Protein AF-G2FT46-F1 (afdb_monomer)

Mean predicted aligned error: 20.06 Å

Nearest PDB structures (foldseek):
  1n47-assembly1_D  TM=4.991E-01  e=7.398E+00  Vicia villosa
  1sbe-assembly1_A  TM=5.150E-01  e=5.560E+00  Glycine max
  4d69-assembly1_I  TM=5.132E-01  e=6.988E+00  Glycine max
  3ujq-assembly1_B  TM=3.532E-01  e=6.233E+00  Lablab purpureus

Radius of gyration: 92.95 Å; Cα contacts (8 Å, |Δi|>4): 392; chains: 1; bounding box: 205×86×249 Å

Foldseek 3Di:
DDDDDDFDDDPPDGDDDPDDDDPVVPDDPDDDDDPVNDDDDDPDDDDPQDDPADHNNDGPCQAPANDPDPQEEEPQLPADFGWYFDAPHYHYQDDPDDDQHRWIKGWDQDPAQKIKIWIADPPPRKIKIKIDRDVSSVGDIDIDHIDIDDDPVDCDPVLVVLVPWDWDFDDDPWGWIWTHSPPDDIDTDTDDDPLDDDDDAPDFDADPVRHTNDGHHDPDCVVVVNPPDDDPPDPPPDDPPFDDADCCDDGVHHSVVVVVVVPQPVCNPPPDDDPDDDPVVDDDDPVRDPADPVNVVVVVVVLVVDDAQVVCVSPHDADPDADWDQDPSRHIHGDPQGNVNVVVCPPDPDDPVVVDD

pLDDT: mean 78.82, std 13.41, range [38.22, 96.31]

Structure (mmCIF, N/CA/C/O backbone):
data_AF-G2FT46-F1
#
_entry.id   AF-G2FT46-F1
#
loop_
_atom_site.group_PDB
_atom_site.id
_atom_site.type_symbol
_atom_site.label_atom_id
_atom_site.label_alt_id
_atom_site.label_comp_id
_atom_site.label_asym_id
_atom_site.label_entity_id
_atom_site.label_seq_id
_atom_site.pdbx_PDB_ins_code
_atom_site.Cartn_x
_atom_site.Cartn_y
_atom_site.Cartn_z
_atom_site.occupancy
_atom_site.B_iso_or_equiv
_atom_site.auth_seq_id
_atom_site.auth_comp_id
_atom_site.auth_asym_id
_atom_site.auth_atom_id
_atom_site.pdbx_PDB_model_num
ATOM 1 N N . MET A 1 1 ? 91.053 -36.916 -134.608 1.00 38.91 1 MET A N 1
ATOM 2 C CA . MET A 1 1 ? 91.673 -36.050 -133.585 1.00 38.91 1 MET A CA 1
ATOM 3 C C . MET A 1 1 ? 90.596 -35.087 -133.100 1.00 38.91 1 MET A C 1
ATOM 5 O O . MET A 1 1 ? 90.025 -34.406 -133.941 1.00 38.91 1 MET A O 1
ATOM 9 N N . LYS A 1 2 ? 90.243 -35.096 -131.799 1.00 48.28 2 LYS A N 1
ATOM 10 C CA . LYS A 1 2 ? 89.562 -33.946 -131.165 1.00 48.28 2 LYS A CA 1
ATOM 11 C C . LYS A 1 2 ? 90.390 -32.697 -131.469 1.00 48.28 2 LYS A C 1
ATOM 13 O O . LYS A 1 2 ? 91.609 -32.825 -131.481 1.00 48.28 2 LYS A O 1
ATOM 18 N N . ILE A 1 3 ? 89.718 -31.564 -131.656 1.00 38.22 3 ILE A N 1
ATOM 19 C CA . ILE A 1 3 ? 90.111 -30.167 -131.368 1.00 38.22 3 ILE A CA 1
ATOM 20 C C . ILE A 1 3 ? 89.315 -29.302 -132.357 1.00 38.22 3 ILE A C 1
ATOM 22 O O . ILE A 1 3 ? 89.536 -29.384 -133.557 1.00 38.22 3 ILE A O 1
ATOM 26 N N . PHE A 1 4 ? 88.158 -28.770 -131.955 1.00 46.78 4 PHE A N 1
ATOM 27 C CA . PHE A 1 4 ? 87.892 -27.648 -131.032 1.00 46.78 4 PHE A CA 1
ATOM 28 C C . PHE A 1 4 ? 87.828 -26.305 -131.772 1.00 46.78 4 PHE A C 1
ATOM 30 O O . PHE A 1 4 ? 88.830 -25.827 -132.288 1.00 46.78 4 PHE A O 1
ATOM 37 N N . GLY A 1 5 ? 86.633 -25.707 -131.707 1.00 49.50 5 GLY A N 1
ATOM 38 C CA . GLY A 1 5 ? 86.444 -24.290 -131.395 1.00 49.50 5 GLY A CA 1
ATOM 39 C C . GLY A 1 5 ? 86.653 -23.293 -132.526 1.00 49.50 5 GLY A C 1
ATOM 40 O O . GLY A 1 5 ? 87.709 -22.677 -132.608 1.00 49.50 5 GLY A O 1
ATOM 41 N N . LEU A 1 6 ? 85.601 -23.055 -133.317 1.00 43.12 6 LEU A N 1
ATOM 42 C CA . LEU A 1 6 ? 85.458 -21.814 -134.079 1.00 43.12 6 LEU A CA 1
ATOM 43 C C . LEU A 1 6 ? 84.821 -20.749 -133.168 1.00 43.12 6 LEU A C 1
ATOM 45 O O . LEU A 1 6 ? 83.805 -21.006 -132.524 1.00 43.12 6 LEU A O 1
ATOM 49 N N . GLU A 1 7 ? 85.455 -19.584 -133.085 1.00 43.62 7 GLU A N 1
ATOM 50 C CA . GLU A 1 7 ? 85.241 -18.546 -132.071 1.00 43.62 7 GLU A CA 1
ATOM 51 C C . GLU A 1 7 ? 84.266 -17.448 -132.568 1.00 43.62 7 GLU A C 1
ATOM 53 O O . GLU A 1 7 ? 84.347 -17.035 -133.724 1.00 43.62 7 GLU A O 1
ATOM 58 N N . PHE A 1 8 ? 83.343 -16.966 -131.718 1.00 53.66 8 PHE A N 1
ATOM 59 C CA . PHE A 1 8 ? 82.431 -15.848 -132.029 1.00 53.66 8 PHE A CA 1
ATOM 60 C C . PHE A 1 8 ? 82.655 -14.669 -131.069 1.00 53.66 8 PHE A C 1
ATOM 62 O O . PHE A 1 8 ? 82.281 -14.731 -129.895 1.00 53.66 8 PHE A O 1
ATOM 69 N N . LYS A 1 9 ? 83.253 -13.591 -131.600 1.00 49.22 9 LYS A N 1
ATOM 70 C CA . LYS A 1 9 ? 83.634 -12.353 -130.894 1.00 49.22 9 LYS A CA 1
ATOM 71 C C . LYS A 1 9 ? 82.519 -11.312 -130.935 1.00 49.22 9 LYS A C 1
ATOM 73 O O . LYS A 1 9 ? 81.985 -11.054 -132.009 1.00 49.22 9 LYS A O 1
ATOM 78 N N . PHE A 1 10 ? 82.295 -10.601 -129.826 1.00 54.19 10 PHE A N 1
ATOM 79 C CA . PHE A 1 10 ? 81.726 -9.248 -129.861 1.00 54.19 10 PHE A CA 1
ATOM 80 C C . PHE A 1 10 ? 82.664 -8.256 -129.145 1.00 54.19 10 PHE A C 1
ATOM 82 O O . PHE A 1 10 ? 82.868 -8.313 -127.936 1.00 54.19 10 PHE A O 1
ATOM 89 N N . ASN A 1 11 ? 83.294 -7.401 -129.969 1.00 45.69 11 ASN A N 1
ATOM 90 C CA . ASN A 1 11 ? 84.362 -6.413 -129.708 1.00 45.69 11 ASN A CA 1
ATOM 91 C C . ASN A 1 11 ? 85.686 -6.915 -129.104 1.00 45.69 11 ASN A C 1
ATOM 93 O O . ASN A 1 11 ? 86.369 -6.185 -128.393 1.00 45.69 11 ASN A O 1
ATOM 97 N N . GLY A 1 12 ? 86.100 -8.138 -129.431 1.00 58.03 12 GLY A N 1
ATOM 98 C CA . GLY A 1 12 ? 87.379 -8.683 -128.957 1.00 58.03 12 GLY A CA 1
ATOM 99 C C . GLY A 1 12 ? 87.265 -9.589 -127.734 1.00 58.03 12 GLY A C 1
ATOM 100 O O . GLY A 1 12 ? 88.286 -10.080 -127.268 1.00 58.03 12 GLY A O 1
ATOM 101 N N . PHE A 1 13 ? 86.047 -9.898 -127.282 1.00 52.00 13 PHE A N 1
ATOM 102 C CA . PHE A 1 13 ? 85.807 -10.985 -126.337 1.00 52.00 13 PHE A CA 1
ATOM 103 C C . PHE A 1 13 ? 84.744 -11.946 -126.876 1.00 52.00 13 PHE A C 1
ATOM 105 O O . PHE A 1 13 ? 83.687 -11.533 -127.357 1.00 52.00 13 PHE A O 1
ATOM 112 N N . ASN A 1 14 ? 85.061 -13.241 -126.837 1.00 53.00 14 ASN A N 1
ATOM 113 C CA . ASN A 1 14 ? 84.112 -14.309 -127.130 1.00 53.00 14 ASN A CA 1
ATOM 114 C C . ASN A 1 14 ? 83.182 -14.499 -125.941 1.00 53.00 14 ASN A C 1
ATOM 116 O O . ASN A 1 14 ? 83.647 -14.741 -124.829 1.00 53.00 14 ASN A O 1
ATOM 120 N N . LEU A 1 15 ? 81.878 -14.451 -126.193 1.00 55.62 15 LEU A N 1
ATOM 121 C CA . LEU A 1 15 ? 80.853 -14.832 -125.230 1.00 55.62 15 LEU A CA 1
ATOM 122 C C . LEU A 1 15 ? 80.294 -16.192 -125.645 1.00 55.62 15 LEU A C 1
ATOM 124 O O . LEU A 1 15 ? 79.251 -16.278 -126.283 1.00 55.62 15 LEU A O 1
ATOM 128 N N . TRP A 1 16 ? 81.014 -17.254 -125.289 1.00 46.47 16 TRP A N 1
ATOM 129 C CA . TRP A 1 16 ? 80.409 -18.570 -125.114 1.00 46.47 16 TRP A CA 1
ATOM 130 C C . TRP A 1 16 ? 80.744 -19.082 -123.719 1.00 46.47 16 TRP A C 1
ATOM 132 O O . TRP A 1 16 ? 81.902 -19.239 -123.341 1.00 46.47 16 TRP A O 1
ATOM 142 N N . HIS A 1 17 ? 79.672 -19.275 -122.961 1.00 61.06 17 HIS A N 1
ATOM 143 C CA . HIS A 1 17 ? 79.603 -19.954 -121.682 1.00 61.06 17 HIS A CA 1
ATOM 144 C C . HIS A 1 17 ? 79.213 -21.416 -121.965 1.00 61.06 17 HIS A C 1
ATOM 146 O O . HIS A 1 17 ? 78.366 -21.679 -122.820 1.00 61.06 17 HIS A O 1
ATOM 152 N N . GLU A 1 18 ? 79.806 -22.389 -121.276 1.00 46.38 18 GLU A N 1
ATOM 153 C CA . GLU A 1 18 ? 79.365 -23.784 -121.394 1.00 46.38 18 GLU A CA 1
ATOM 154 C C . GLU A 1 18 ? 78.174 -24.027 -120.443 1.00 46.38 18 GLU A C 1
ATOM 156 O O . GLU A 1 18 ? 78.359 -24.261 -119.252 1.00 46.38 18 GLU A O 1
ATOM 161 N N . GLY A 1 19 ? 76.939 -23.907 -120.962 1.00 61.59 19 GLY A N 1
ATOM 162 C CA . GLY A 1 19 ? 75.672 -24.247 -120.274 1.00 61.59 19 GLY A CA 1
ATOM 163 C C . GLY A 1 19 ? 74.553 -23.204 -120.451 1.00 61.59 19 GLY A C 1
ATOM 164 O O . GLY A 1 19 ? 74.849 -22.026 -120.432 1.00 61.59 19 GLY A O 1
ATOM 165 N N . ASN A 1 20 ? 73.279 -23.592 -120.634 1.00 58.19 20 ASN A N 1
ATOM 166 C CA . ASN A 1 20 ? 72.124 -22.685 -120.856 1.00 58.19 20 ASN A CA 1
ATOM 167 C C . ASN A 1 20 ? 72.142 -21.405 -119.980 1.00 58.19 20 ASN A C 1
ATOM 169 O O . ASN A 1 20 ? 72.113 -21.500 -118.755 1.00 58.19 20 ASN A O 1
ATOM 173 N N . PHE A 1 21 ? 72.109 -20.211 -120.584 1.00 60.28 21 PHE A N 1
ATOM 174 C CA . PHE A 1 21 ? 71.904 -18.957 -119.847 1.00 60.28 21 PHE A CA 1
ATOM 175 C C . PHE A 1 21 ? 70.405 -18.790 -119.544 1.00 60.28 21 PHE A C 1
ATOM 177 O O . PHE A 1 21 ? 69.638 -18.406 -120.424 1.00 60.28 21 PHE A O 1
ATOM 184 N N . ASP A 1 22 ? 69.982 -19.119 -118.318 1.00 63.75 22 ASP A N 1
ATOM 185 C CA . ASP A 1 22 ? 68.599 -18.952 -117.845 1.00 63.75 22 ASP A CA 1
ATOM 186 C C . ASP A 1 22 ? 68.462 -17.710 -116.928 1.00 63.75 22 ASP A C 1
ATOM 188 O O . ASP A 1 22 ? 68.897 -17.746 -115.764 1.00 63.75 22 ASP A O 1
ATOM 192 N N . PRO A 1 23 ? 67.856 -16.602 -117.405 1.00 59.19 23 PRO A N 1
ATOM 193 C CA . PRO A 1 23 ? 67.653 -15.387 -116.615 1.00 59.19 23 PRO A CA 1
ATOM 194 C C . PRO A 1 23 ? 66.658 -15.556 -115.452 1.00 59.19 23 PRO A C 1
ATOM 196 O O . PRO A 1 23 ? 66.639 -14.709 -114.555 1.00 59.19 23 PRO A O 1
ATOM 199 N N . ALA A 1 24 ? 65.884 -16.649 -115.392 1.00 60.50 24 ALA A N 1
ATOM 200 C CA . ALA A 1 24 ? 65.001 -16.945 -114.260 1.00 60.50 24 ALA A CA 1
ATOM 201 C C . ALA A 1 24 ? 65.773 -17.248 -112.959 1.00 60.50 24 ALA A C 1
ATOM 203 O O . ALA A 1 24 ? 65.232 -17.099 -111.866 1.00 60.50 24 ALA A O 1
ATOM 204 N N . SER A 1 25 ? 67.066 -17.583 -113.047 1.00 59.72 25 SER A N 1
ATOM 205 C CA . SER A 1 25 ? 67.924 -17.862 -111.883 1.00 59.72 25 SER A CA 1
ATOM 206 C C . SER A 1 25 ? 68.455 -16.614 -111.147 1.00 59.72 25 SER A C 1
ATOM 208 O O . SER A 1 25 ? 69.239 -16.749 -110.202 1.00 59.72 25 SER A O 1
ATOM 210 N N . LYS A 1 26 ? 68.059 -15.392 -111.550 1.00 56.50 26 LYS A N 1
ATOM 211 C CA . LYS A 1 26 ? 68.550 -14.120 -110.970 1.00 56.50 26 LYS A CA 1
ATOM 212 C C . LYS A 1 26 ? 67.471 -13.164 -110.433 1.00 56.50 26 LYS A C 1
ATOM 214 O O . LYS A 1 26 ? 67.825 -12.067 -110.008 1.00 56.50 26 LYS A O 1
ATOM 219 N N . ALA A 1 27 ? 66.199 -13.566 -110.361 1.00 59.72 27 ALA A N 1
ATOM 220 C CA . ALA A 1 27 ? 65.137 -12.777 -109.722 1.00 59.72 27 ALA A CA 1
ATOM 221 C C . ALA A 1 27 ? 64.593 -13.490 -108.469 1.00 59.72 27 ALA A C 1
ATOM 223 O O . ALA A 1 27 ? 63.960 -14.536 -108.567 1.00 59.72 27 ALA A O 1
ATOM 224 N N . SER A 1 28 ? 64.833 -12.928 -107.279 1.00 63.12 28 SER A N 1
ATOM 225 C CA . SER A 1 28 ? 64.194 -13.389 -106.035 1.00 63.12 28 SER A CA 1
ATOM 226 C C . SER A 1 28 ? 62.728 -12.935 -106.004 1.00 63.12 28 SER A C 1
ATOM 228 O O . SER A 1 28 ? 62.458 -11.737 -106.044 1.00 63.12 28 SER A O 1
ATOM 230 N N . THR A 1 29 ? 61.776 -13.868 -105.920 1.00 60.44 29 THR A N 1
ATOM 231 C CA . THR A 1 29 ? 60.315 -13.632 -105.911 1.00 60.44 29 THR A CA 1
ATOM 232 C C . THR A 1 29 ? 59.711 -13.440 -104.510 1.00 60.44 29 THR A C 1
ATOM 234 O O . THR A 1 29 ? 58.513 -13.630 -104.323 1.00 60.44 29 THR A O 1
ATOM 237 N N . SER A 1 30 ? 60.498 -13.016 -103.515 1.00 59.47 30 SER A N 1
ATOM 238 C CA . SER A 1 30 ? 59.999 -12.714 -102.162 1.00 59.47 30 SER A CA 1
ATOM 239 C C . SER A 1 30 ? 60.346 -11.283 -101.740 1.00 59.47 30 SER A C 1
ATOM 241 O O . SER A 1 30 ? 61.515 -10.993 -101.483 1.00 59.47 30 SER A O 1
ATOM 243 N N . HIS A 1 31 ? 59.339 -10.404 -101.610 1.00 68.62 31 HIS A N 1
ATOM 244 C CA . HIS A 1 31 ? 59.470 -9.136 -100.879 1.00 68.62 31 HIS A CA 1
ATOM 245 C C . HIS A 1 31 ? 58.225 -8.833 -100.027 1.00 68.62 31 HIS A C 1
ATOM 247 O O . HIS A 1 31 ? 57.096 -9.003 -100.475 1.00 68.62 31 HIS A O 1
ATOM 253 N N . ASN A 1 32 ? 58.459 -8.391 -98.788 1.00 73.00 32 ASN A N 1
ATOM 254 C CA . ASN A 1 32 ? 57.444 -7.952 -97.829 1.00 73.00 32 ASN A CA 1
ATOM 255 C C . ASN A 1 32 ? 57.547 -6.436 -97.641 1.00 73.00 32 ASN A C 1
ATOM 257 O O . ASN A 1 32 ? 58.656 -5.898 -97.664 1.00 73.00 32 ASN A O 1
ATOM 261 N N . HIS A 1 33 ? 56.412 -5.776 -97.386 1.00 75.38 33 HIS A N 1
ATOM 262 C CA . HIS A 1 33 ? 56.387 -4.360 -97.034 1.00 75.38 33 HIS A CA 1
ATOM 263 C C . HIS A 1 33 ? 56.317 -4.149 -95.517 1.00 75.38 33 HIS A C 1
ATOM 265 O O . HIS A 1 33 ? 55.451 -4.695 -94.836 1.00 75.38 33 HIS A O 1
ATOM 271 N N . VAL A 1 34 ? 57.217 -3.332 -94.978 1.00 79.06 34 VAL A N 1
ATOM 272 C CA . VAL A 1 34 ? 57.122 -2.793 -93.619 1.00 79.06 34 VAL A CA 1
ATOM 273 C C . VAL A 1 34 ? 56.161 -1.602 -93.588 1.00 79.06 34 VAL A C 1
ATOM 275 O O . VAL A 1 34 ? 55.976 -0.923 -94.593 1.00 79.06 34 VAL A O 1
ATOM 278 N N . LYS A 1 35 ? 55.573 -1.303 -92.420 1.00 71.94 35 LYS A N 1
ATOM 279 C CA . LYS A 1 35 ? 54.611 -0.194 -92.224 1.00 71.94 35 LYS A CA 1
ATOM 280 C C . LYS A 1 35 ? 55.109 1.158 -92.765 1.00 71.94 35 LYS A C 1
ATOM 282 O O . LYS A 1 35 ? 54.303 1.965 -93.200 1.00 71.94 35 LYS A O 1
ATOM 287 N N . SER A 1 36 ? 56.423 1.396 -92.779 1.00 73.19 36 SER A N 1
ATOM 288 C CA . SER A 1 36 ? 57.028 2.616 -93.336 1.00 73.19 36 SER A CA 1
ATOM 289 C C . SER A 1 36 ? 56.971 2.714 -94.864 1.00 73.19 36 SER A C 1
ATOM 291 O O . SER A 1 36 ? 57.202 3.787 -95.409 1.00 73.19 36 SER A O 1
ATOM 293 N N . GLN A 1 37 ? 56.668 1.616 -95.554 1.00 84.19 37 GLN A N 1
ATOM 294 C CA . GLN A 1 37 ? 56.499 1.566 -97.005 1.00 84.19 37 GLN A CA 1
ATOM 295 C C . GLN A 1 37 ? 55.042 1.817 -97.436 1.00 84.19 37 GLN A C 1
ATOM 297 O O . GLN A 1 37 ? 54.781 1.833 -98.634 1.00 84.19 37 GLN A O 1
ATOM 302 N N . ILE A 1 38 ? 54.109 2.029 -96.491 1.00 79.38 38 ILE A N 1
ATOM 303 C CA . ILE A 1 38 ? 52.687 2.303 -96.759 1.00 79.38 38 ILE A CA 1
ATOM 304 C C . ILE A 1 38 ? 52.345 3.705 -96.234 1.00 79.38 38 ILE A C 1
ATOM 306 O O . ILE A 1 38 ? 52.271 3.926 -95.026 1.00 79.38 38 ILE A O 1
ATOM 310 N N . THR A 1 39 ? 52.178 4.668 -97.142 1.00 77.50 39 THR A N 1
ATOM 311 C CA . THR A 1 39 ? 52.072 6.103 -96.818 1.00 77.50 39 THR A CA 1
ATOM 312 C C . THR A 1 39 ? 50.641 6.631 -96.631 1.00 77.50 39 THR A C 1
ATOM 314 O O . THR A 1 39 ? 50.486 7.808 -96.323 1.00 77.50 39 THR A O 1
ATOM 317 N N . ASP A 1 40 ? 49.598 5.813 -96.798 1.00 78.88 40 ASP A N 1
ATOM 318 C CA . ASP A 1 40 ? 48.193 6.243 -96.951 1.00 78.88 40 ASP A CA 1
ATOM 319 C C . ASP A 1 40 ? 47.203 5.669 -95.912 1.00 78.88 40 ASP A C 1
ATOM 321 O O . ASP A 1 40 ? 45.992 5.647 -96.130 1.00 78.88 40 ASP A O 1
ATOM 325 N N . PHE A 1 41 ? 47.681 5.243 -94.742 1.00 76.94 41 PHE A N 1
ATOM 326 C CA . PHE A 1 41 ? 46.798 4.766 -93.670 1.00 76.94 41 PHE A CA 1
ATOM 327 C C . PHE A 1 41 ? 45.951 5.917 -93.066 1.00 76.94 41 PHE A C 1
ATOM 329 O O . PHE A 1 41 ? 46.536 6.906 -92.613 1.00 76.94 41 PHE A O 1
ATOM 336 N N . PRO A 1 42 ? 44.600 5.820 -93.004 1.00 75.25 42 PRO A N 1
ATOM 337 C CA . PRO A 1 42 ? 43.753 6.887 -92.469 1.00 75.25 42 PRO A CA 1
ATOM 338 C C . PRO A 1 42 ? 43.985 7.088 -90.970 1.00 75.25 42 PRO A C 1
ATOM 340 O O . PRO A 1 42 ? 44.097 6.132 -90.202 1.00 75.25 42 PRO A O 1
ATOM 343 N N . ALA A 1 43 ? 44.052 8.355 -90.561 1.00 69.75 43 ALA A N 1
ATOM 344 C CA . ALA A 1 43 ? 44.529 8.727 -89.233 1.00 69.75 43 ALA A CA 1
ATOM 345 C C . ALA A 1 43 ? 43.540 8.415 -88.087 1.00 69.75 43 ALA A C 1
ATOM 347 O O . ALA A 1 43 ? 43.999 8.180 -86.971 1.00 69.75 43 ALA A O 1
ATOM 348 N N . SER A 1 44 ? 42.216 8.387 -88.325 1.00 71.56 44 SER A N 1
ATOM 349 C CA . SER A 1 44 ? 41.200 7.929 -87.352 1.00 71.56 44 SER A CA 1
ATOM 350 C C . SER A 1 44 ? 39.797 7.746 -87.972 1.00 71.56 44 SER A C 1
ATOM 352 O O . SER A 1 44 ? 39.525 8.236 -89.068 1.00 71.56 44 SER A O 1
ATOM 354 N N . LEU A 1 45 ? 38.896 7.050 -87.258 1.00 65.94 45 LEU A N 1
ATOM 355 C CA . LEU A 1 45 ? 37.454 6.964 -87.550 1.00 65.94 45 LEU A CA 1
ATOM 356 C C . LEU A 1 45 ? 36.671 7.862 -86.560 1.00 65.94 45 LEU A C 1
ATOM 358 O O . LEU A 1 45 ? 36.905 7.741 -85.356 1.00 65.94 45 LEU A O 1
ATOM 362 N N . PRO A 1 46 ? 35.752 8.746 -87.001 1.00 60.56 46 PRO A N 1
ATOM 363 C CA . PRO A 1 46 ? 35.016 9.636 -86.100 1.00 60.56 46 PRO A CA 1
ATOM 364 C C . PRO A 1 46 ? 33.856 8.904 -85.402 1.00 60.56 46 PRO A C 1
ATOM 366 O O . PRO A 1 46 ? 32.913 8.462 -86.054 1.00 60.56 46 PRO A O 1
ATOM 369 N N . ALA A 1 47 ? 33.896 8.792 -84.072 1.00 62.34 47 ALA A N 1
ATOM 370 C CA . ALA A 1 47 ? 32.799 8.242 -83.275 1.00 62.34 47 ALA A CA 1
ATOM 371 C C . ALA A 1 47 ? 31.853 9.368 -82.809 1.00 62.34 47 ALA A C 1
ATOM 373 O O . ALA A 1 47 ? 32.137 10.063 -81.836 1.00 62.34 47 ALA A O 1
ATOM 374 N N . ASN A 1 48 ? 30.717 9.547 -83.492 1.00 57.56 48 ASN A N 1
ATOM 375 C CA . ASN A 1 48 ? 29.613 10.388 -83.013 1.00 57.56 48 ASN A CA 1
ATOM 376 C C . ASN A 1 48 ? 28.848 9.661 -81.892 1.00 57.56 48 ASN A C 1
ATOM 378 O O . ASN A 1 48 ? 27.826 9.029 -82.142 1.00 57.56 48 ASN A O 1
ATOM 382 N N . GLY A 1 49 ? 29.347 9.754 -80.659 1.00 59.34 49 GLY A N 1
ATOM 383 C CA . GLY A 1 49 ? 28.559 9.464 -79.451 1.00 59.34 49 GLY A CA 1
ATOM 384 C C . GLY A 1 49 ? 28.536 8.015 -78.958 1.00 59.34 49 GLY A C 1
ATOM 385 O O . GLY A 1 49 ? 27.886 7.742 -77.956 1.00 59.34 49 GLY A O 1
ATOM 386 N N . GLY A 1 50 ? 29.279 7.106 -79.593 1.00 60.44 50 GLY A N 1
ATOM 387 C CA . GLY A 1 50 ? 29.529 5.769 -79.055 1.00 60.44 50 GLY A CA 1
ATOM 388 C C . GLY A 1 50 ? 30.731 5.107 -79.721 1.00 60.44 50 GLY A C 1
ATOM 389 O O . GLY A 1 50 ? 30.796 4.997 -80.945 1.00 60.44 50 GLY A O 1
ATOM 390 N N . ASN A 1 51 ? 31.702 4.678 -78.917 1.00 63.84 51 ASN A N 1
ATOM 391 C CA . ASN A 1 51 ? 32.618 3.596 -79.286 1.00 63.84 51 ASN A CA 1
ATOM 392 C C . ASN A 1 51 ? 31.998 2.262 -78.815 1.00 63.84 51 ASN A C 1
ATOM 394 O O . ASN A 1 51 ? 30.940 2.273 -78.194 1.00 63.84 51 ASN A O 1
ATOM 398 N N . ALA A 1 52 ? 32.617 1.110 -79.088 1.00 60.56 52 ALA A N 1
ATOM 399 C CA . ALA A 1 52 ? 32.086 -0.219 -78.725 1.00 60.56 52 ALA A CA 1
ATOM 400 C C . ALA A 1 52 ? 31.850 -0.457 -77.207 1.00 60.56 52 ALA A C 1
ATOM 402 O O . ALA A 1 52 ? 31.549 -1.579 -76.810 1.00 60.56 52 ALA A O 1
ATOM 403 N N . ASP A 1 53 ? 32.007 0.573 -76.373 1.00 62.69 53 ASP A N 1
ATOM 404 C CA . ASP A 1 53 ? 32.126 0.500 -74.922 1.00 62.69 53 ASP A CA 1
ATOM 405 C C . ASP A 1 53 ? 31.160 1.448 -74.167 1.00 62.69 53 ASP A C 1
ATOM 407 O O . ASP A 1 53 ? 31.024 1.318 -72.956 1.00 62.69 53 ASP A O 1
ATOM 411 N N . THR A 1 54 ? 30.448 2.377 -74.831 1.00 65.44 54 THR A N 1
ATOM 412 C CA . THR A 1 54 ? 29.574 3.384 -74.169 1.00 65.44 54 THR A CA 1
ATOM 413 C C . THR A 1 54 ? 28.243 3.636 -74.889 1.00 65.44 54 THR A C 1
ATOM 415 O O . THR A 1 54 ? 28.195 3.647 -76.116 1.00 65.44 54 THR A O 1
ATOM 418 N N . VAL A 1 55 ? 27.169 3.894 -74.127 1.00 60.88 55 VAL A N 1
ATOM 419 C CA . VAL A 1 55 ? 25.879 4.444 -74.598 1.00 60.88 55 VAL A CA 1
ATOM 420 C C . VAL A 1 55 ? 25.566 5.695 -73.777 1.00 60.88 55 VAL A C 1
ATOM 422 O O . VAL A 1 55 ? 25.552 5.632 -72.550 1.00 60.88 55 VAL A O 1
ATOM 425 N N . ASP A 1 56 ? 25.365 6.839 -74.438 1.00 61.53 56 ASP A N 1
ATOM 426 C CA . ASP A 1 56 ? 25.114 8.148 -73.804 1.00 61.53 56 ASP A CA 1
ATOM 427 C C . ASP A 1 56 ? 26.138 8.525 -72.712 1.00 61.53 56 ASP A C 1
ATOM 429 O O . ASP A 1 56 ? 25.820 9.138 -71.694 1.00 61.53 56 ASP A O 1
ATOM 433 N N . GLY A 1 57 ? 27.401 8.135 -72.918 1.00 62.22 57 GLY A N 1
ATOM 434 C CA . GLY A 1 57 ? 28.494 8.395 -71.976 1.00 62.22 57 GLY A CA 1
ATOM 435 C C . GLY A 1 57 ? 28.530 7.471 -70.753 1.00 62.22 57 GLY A C 1
ATOM 436 O O . GLY A 1 57 ? 29.403 7.638 -69.905 1.00 62.22 57 GLY A O 1
ATOM 437 N N . PHE A 1 58 ? 27.639 6.478 -70.669 1.00 59.34 58 PHE A N 1
ATOM 438 C CA . PHE A 1 58 ? 27.683 5.411 -69.670 1.00 59.34 58 PHE A CA 1
ATOM 439 C C . PHE A 1 58 ? 28.216 4.116 -70.295 1.00 59.34 58 PHE A C 1
ATOM 441 O O . PHE A 1 58 ? 27.724 3.642 -71.319 1.00 59.34 58 PHE A O 1
ATOM 448 N N . HIS A 1 59 ? 29.242 3.533 -69.680 1.00 68.94 59 HIS A N 1
ATOM 449 C CA . HIS A 1 59 ? 29.764 2.224 -70.067 1.00 68.94 59 HIS A CA 1
ATOM 450 C C . HIS A 1 59 ? 28.835 1.105 -69.559 1.00 68.94 59 HIS A C 1
ATOM 452 O O . HIS A 1 59 ? 28.141 1.274 -68.557 1.00 68.94 59 HIS A O 1
ATOM 458 N N . ALA A 1 60 ? 28.873 -0.092 -70.158 1.00 61.38 60 ALA A N 1
ATOM 459 C CA . ALA A 1 60 ? 28.241 -1.282 -69.552 1.00 61.38 60 ALA A CA 1
ATOM 460 C C . ALA A 1 60 ? 28.796 -1.560 -68.138 1.00 61.38 60 ALA A C 1
ATOM 462 O O . ALA A 1 60 ? 28.085 -2.014 -67.237 1.00 61.38 60 ALA A O 1
ATOM 463 N N . SER A 1 61 ? 30.064 -1.204 -67.933 1.00 58.81 61 SER A N 1
ATOM 464 C CA . SER A 1 61 ? 30.751 -1.251 -66.648 1.00 58.81 61 SER A CA 1
ATOM 465 C C . SER A 1 61 ? 30.099 -0.331 -65.600 1.00 58.81 61 SER A C 1
ATOM 467 O O . SER A 1 61 ? 30.085 -0.651 -64.417 1.00 58.81 61 SER A O 1
ATOM 469 N N . SER A 1 62 ? 29.422 0.748 -66.008 1.00 58.47 62 SER A N 1
ATOM 470 C CA . SER A 1 62 ? 28.739 1.685 -65.109 1.00 58.47 62 SER A CA 1
ATOM 471 C C . SER A 1 62 ? 27.548 1.091 -64.335 1.00 58.47 62 SER A C 1
ATOM 473 O O . SER A 1 62 ? 27.148 1.670 -63.329 1.00 58.47 62 SER A O 1
ATOM 475 N N . LEU A 1 63 ? 26.996 -0.057 -64.757 1.00 59.69 63 LEU A N 1
ATOM 476 C CA . LEU A 1 63 ? 26.007 -0.833 -63.986 1.00 59.69 63 LEU A CA 1
ATOM 477 C C . LEU A 1 63 ? 26.519 -2.220 -63.558 1.00 59.69 63 LEU A C 1
ATOM 479 O O . LEU A 1 63 ? 26.027 -2.775 -62.574 1.00 59.69 63 LEU A O 1
ATOM 483 N N . ALA A 1 64 ? 27.491 -2.795 -64.271 1.00 58.03 64 ALA A N 1
ATOM 484 C CA . ALA A 1 64 ? 27.987 -4.147 -64.034 1.00 58.03 64 ALA A CA 1
ATOM 485 C C . ALA A 1 64 ? 29.354 -4.144 -63.325 1.00 58.03 64 ALA A C 1
ATOM 487 O O . ALA A 1 64 ? 30.363 -3.832 -63.944 1.00 58.03 64 ALA A O 1
ATOM 488 N N . GLN A 1 65 ? 29.368 -4.543 -62.042 1.00 56.25 65 GLN A N 1
ATOM 489 C CA . GLN A 1 65 ? 30.554 -4.916 -61.240 1.00 56.25 65 GLN A CA 1
ATOM 490 C C . GLN A 1 65 ? 31.808 -4.075 -61.519 1.00 56.25 65 GLN A C 1
ATOM 492 O O . GLN A 1 65 ? 32.854 -4.595 -61.910 1.00 56.25 65 GLN A O 1
ATOM 497 N N . ASN A 1 66 ? 31.694 -2.764 -61.352 1.00 50.78 66 ASN A N 1
ATOM 498 C CA . ASN A 1 66 ? 32.804 -1.882 -61.645 1.00 50.78 66 ASN A CA 1
ATOM 499 C C . ASN A 1 66 ? 33.832 -1.939 -60.505 1.00 50.78 66 ASN A C 1
ATOM 501 O O . ASN A 1 66 ? 33.534 -1.603 -59.365 1.00 50.78 66 ASN A O 1
ATOM 505 N N . PHE A 1 67 ? 35.048 -2.359 -60.859 1.00 60.41 67 PHE A N 1
ATOM 506 C CA . PHE A 1 67 ? 36.264 -2.329 -60.044 1.00 60.41 67 PHE A CA 1
ATOM 507 C C . PHE A 1 67 ? 36.277 -3.321 -58.866 1.00 60.41 67 PHE A C 1
ATOM 509 O O . PHE A 1 67 ? 35.875 -3.037 -57.737 1.00 60.41 67 PHE A O 1
ATOM 516 N N . ASN A 1 68 ? 36.869 -4.501 -59.105 1.00 58.97 68 ASN A N 1
ATOM 517 C CA . ASN A 1 68 ? 37.743 -5.036 -58.063 1.00 58.97 68 ASN A CA 1
ATOM 518 C C . ASN A 1 68 ? 38.786 -3.951 -57.833 1.00 58.97 68 ASN A C 1
ATOM 520 O O . ASN A 1 68 ? 39.624 -3.714 -58.708 1.00 58.97 68 ASN A O 1
ATOM 524 N N . GLU A 1 69 ? 38.695 -3.274 -56.698 1.00 68.69 69 GLU A N 1
ATOM 525 C CA . GLU A 1 69 ? 39.708 -2.303 -56.341 1.00 68.69 69 GLU A CA 1
ATOM 526 C C . GLU A 1 69 ? 41.078 -2.996 -56.325 1.00 68.69 69 GLU A C 1
ATOM 528 O O . GLU A 1 69 ? 41.185 -4.223 -56.144 1.00 68.69 69 GLU A O 1
ATOM 533 N N . ALA A 1 70 ? 42.135 -2.225 -56.573 1.00 65.50 70 ALA A N 1
ATOM 534 C CA . ALA A 1 70 ? 43.493 -2.752 -56.559 1.00 65.50 70 ALA A CA 1
ATOM 535 C C . ALA A 1 70 ? 43.766 -3.529 -55.257 1.00 65.50 70 ALA A C 1
ATOM 537 O O . ALA A 1 70 ? 43.113 -3.318 -54.233 1.00 65.50 70 ALA A O 1
ATOM 538 N N . SER A 1 71 ? 44.753 -4.433 -55.279 1.00 71.75 71 SER A N 1
ATOM 539 C CA . SER A 1 71 ? 45.117 -5.263 -54.116 1.00 71.75 71 SER A CA 1
ATOM 540 C C . SER A 1 71 ? 45.302 -4.449 -52.828 1.00 71.75 71 SER A C 1
ATOM 542 O O . SER A 1 71 ? 45.051 -4.972 -51.741 1.00 71.75 71 SER A O 1
ATOM 544 N N . THR A 1 72 ? 45.685 -3.176 -52.985 1.00 80.81 72 THR A N 1
ATOM 545 C CA . THR A 1 72 ? 45.642 -2.124 -51.971 1.00 80.81 72 THR A CA 1
ATOM 546 C C . THR A 1 72 ? 44.795 -0.953 -52.473 1.00 80.81 72 THR A C 1
ATOM 548 O O . THR A 1 72 ? 45.088 -0.426 -53.546 1.00 80.81 72 THR A O 1
ATOM 551 N N . VAL A 1 73 ? 43.801 -0.512 -51.698 1.00 86.81 73 VAL A N 1
ATOM 552 C CA . VAL A 1 73 ? 42.931 0.624 -52.049 1.00 86.81 73 VAL A CA 1
ATOM 553 C C . VAL A 1 73 ? 42.722 1.587 -50.885 1.00 86.81 73 VAL A C 1
ATOM 555 O O . VAL A 1 73 ? 42.429 1.156 -49.776 1.00 86.81 73 VAL A O 1
ATOM 558 N N . ASP A 1 74 ? 42.832 2.891 -51.140 1.00 90.06 74 ASP A N 1
ATOM 559 C CA . ASP A 1 74 ? 42.469 3.933 -50.177 1.00 90.06 74 ASP A CA 1
ATOM 560 C C . ASP A 1 74 ? 40.989 4.303 -50.322 1.00 90.06 74 ASP A C 1
ATOM 562 O O . ASP A 1 74 ? 40.576 4.876 -51.330 1.00 90.06 74 ASP A O 1
ATOM 566 N N . ILE A 1 75 ? 40.188 3.993 -49.302 1.00 90.56 75 ILE A N 1
ATOM 567 C CA . ILE A 1 75 ? 38.742 4.229 -49.309 1.00 90.56 75 ILE A CA 1
ATOM 568 C C . ILE A 1 75 ? 38.377 5.722 -49.336 1.00 90.56 75 ILE A C 1
ATOM 570 O O . ILE A 1 75 ? 37.274 6.076 -49.758 1.00 90.56 75 ILE A O 1
ATOM 574 N N . ASP A 1 76 ? 39.283 6.607 -48.905 1.00 92.75 76 ASP A N 1
ATOM 575 C CA . ASP A 1 76 ? 39.071 8.059 -48.921 1.00 92.75 76 ASP A CA 1
ATOM 576 C C . ASP A 1 76 ? 39.233 8.644 -50.332 1.00 92.75 76 ASP A C 1
ATOM 578 O O . ASP A 1 76 ? 38.710 9.726 -50.605 1.00 92.75 76 ASP A O 1
ATOM 582 N N . ALA A 1 77 ? 39.917 7.923 -51.226 1.00 91.19 77 ALA A N 1
ATOM 583 C CA . ALA A 1 77 ? 40.127 8.301 -52.621 1.00 91.19 77 ALA A CA 1
ATOM 584 C C . ALA A 1 77 ? 39.011 7.806 -53.561 1.00 91.19 77 ALA A C 1
ATOM 586 O O . ALA A 1 77 ? 38.908 8.282 -54.693 1.00 91.19 77 ALA A O 1
ATOM 587 N N . ILE A 1 78 ? 38.155 6.880 -53.108 1.00 89.81 78 ILE A N 1
ATOM 588 C CA . ILE A 1 78 ? 37.033 6.362 -53.903 1.00 89.81 78 ILE A CA 1
ATOM 589 C C . ILE A 1 78 ? 35.879 7.367 -53.862 1.00 89.81 78 ILE A C 1
ATOM 591 O O . ILE A 1 78 ? 34.976 7.281 -53.026 1.00 89.81 78 ILE A O 1
ATOM 595 N N . VAL A 1 79 ? 35.930 8.349 -54.760 1.00 89.44 79 VAL A N 1
ATOM 596 C CA . VAL A 1 79 ? 34.973 9.464 -54.774 1.00 89.44 79 VAL A CA 1
ATOM 597 C C . VAL A 1 79 ? 33.986 9.449 -55.934 1.00 89.44 79 VAL A C 1
ATOM 599 O O . VAL A 1 79 ? 33.037 10.217 -55.936 1.00 89.44 79 VAL A O 1
ATOM 602 N N . LEU A 1 80 ? 34.164 8.584 -56.927 1.00 86.81 80 LEU A N 1
ATOM 603 C CA . LEU A 1 80 ? 33.218 8.484 -58.037 1.00 86.81 80 LEU A CA 1
ATOM 604 C C . LEU A 1 80 ? 32.033 7.599 -57.655 1.00 86.81 80 LEU A C 1
ATOM 606 O O . LEU A 1 80 ? 32.203 6.596 -56.970 1.00 86.81 80 LEU A O 1
ATOM 610 N N . SER A 1 81 ? 30.836 7.968 -58.115 1.00 87.56 81 SER A N 1
ATOM 611 C CA . SER A 1 81 ? 29.631 7.164 -57.900 1.00 87.56 81 SER A CA 1
ATOM 612 C C . SER A 1 81 ? 29.792 5.761 -58.483 1.00 87.56 81 SER A C 1
ATOM 614 O O . SER A 1 81 ? 30.153 5.615 -59.652 1.00 87.56 81 SER A O 1
ATOM 616 N N . GLY A 1 82 ? 29.473 4.736 -57.695 1.00 84.12 82 GLY A N 1
ATOM 617 C CA . GLY A 1 82 ? 29.638 3.349 -58.116 1.00 84.12 82 GLY A CA 1
ATOM 618 C C . GLY A 1 82 ? 29.414 2.324 -57.008 1.00 84.12 82 GLY A C 1
ATOM 619 O O . GLY A 1 82 ? 29.310 2.651 -55.825 1.00 84.12 82 GLY A O 1
ATOM 620 N N . MET A 1 83 ? 29.333 1.057 -57.415 1.00 85.81 83 MET A N 1
ATOM 621 C CA . MET A 1 83 ? 29.370 -0.102 -56.522 1.00 85.81 83 MET A CA 1
ATOM 622 C C . MET A 1 83 ? 30.736 -0.768 -56.666 1.00 85.81 83 MET A C 1
ATOM 624 O O . MET A 1 83 ? 31.039 -1.299 -57.730 1.00 85.81 83 MET A O 1
ATOM 628 N N . HIS A 1 84 ? 31.525 -0.745 -55.600 1.00 86.38 84 HIS A N 1
ATOM 629 C CA . HIS A 1 84 ? 32.918 -1.169 -55.563 1.00 86.38 84 HIS A CA 1
ATOM 630 C C . HIS A 1 84 ? 33.071 -2.414 -54.696 1.00 86.38 84 HIS A C 1
ATOM 632 O O . HIS A 1 84 ? 32.523 -2.495 -53.588 1.00 86.38 84 HIS A O 1
ATOM 638 N N . ARG A 1 85 ? 33.881 -3.367 -55.159 1.00 87.19 85 ARG A N 1
ATOM 639 C CA . ARG A 1 85 ? 34.311 -4.500 -54.338 1.00 87.19 85 ARG A CA 1
ATOM 640 C C . ARG A 1 85 ? 35.701 -4.209 -53.789 1.00 87.19 85 ARG A C 1
ATOM 642 O O . ARG A 1 85 ? 36.683 -4.208 -54.530 1.00 87.19 85 ARG A O 1
ATOM 649 N N . LEU A 1 86 ? 35.787 -4.016 -52.476 1.00 87.81 86 LEU A N 1
ATOM 650 C CA . LEU A 1 86 ? 37.065 -3.816 -51.800 1.00 87.81 86 LEU A CA 1
ATOM 651 C C . LEU A 1 86 ? 37.863 -5.127 -51.786 1.00 87.81 86 LEU A C 1
ATOM 653 O O . LEU A 1 86 ? 37.295 -6.205 -51.619 1.00 87.81 86 LEU A O 1
ATOM 657 N N . ASN A 1 87 ? 39.179 -5.049 -51.976 1.00 84.06 87 ASN A N 1
ATOM 658 C CA . ASN A 1 87 ? 40.055 -6.216 -52.117 1.00 84.06 87 ASN A CA 1
ATOM 659 C C . ASN A 1 87 ? 40.828 -6.502 -50.816 1.00 84.06 87 ASN A C 1
ATOM 661 O O . ASN A 1 87 ? 40.384 -6.113 -49.740 1.00 84.06 87 ASN A O 1
ATOM 665 N N . ALA A 1 88 ? 41.954 -7.217 -50.879 1.00 79.75 88 ALA A N 1
ATOM 666 C CA . ALA A 1 88 ? 42.649 -7.707 -49.690 1.00 79.75 88 ALA A CA 1
ATOM 667 C C . ALA A 1 88 ? 43.121 -6.600 -48.724 1.00 79.75 88 ALA A C 1
ATOM 669 O O . ALA A 1 88 ? 42.938 -6.756 -47.517 1.00 79.75 88 ALA A O 1
ATOM 670 N N . THR A 1 89 ? 43.697 -5.497 -49.212 1.00 87.38 89 THR A N 1
ATOM 671 C CA . THR A 1 89 ? 44.205 -4.405 -48.361 1.00 87.38 89 THR A CA 1
ATOM 672 C C . THR A 1 89 ? 43.427 -3.116 -48.612 1.00 87.38 89 THR A C 1
ATOM 674 O O . THR A 1 89 ? 43.368 -2.628 -49.735 1.00 87.38 89 THR A O 1
ATOM 677 N N . VAL A 1 90 ? 42.840 -2.547 -47.558 1.00 89.94 90 VAL A N 1
ATOM 678 C CA . VAL A 1 90 ? 42.113 -1.270 -47.611 1.00 89.94 90 VAL A CA 1
ATOM 679 C C . VAL A 1 90 ? 42.770 -0.292 -46.638 1.00 89.94 90 VAL A C 1
ATOM 681 O O . VAL A 1 90 ? 43.026 -0.648 -45.488 1.00 89.94 90 VAL A O 1
ATOM 684 N N . THR A 1 91 ? 43.061 0.919 -47.099 1.00 90.12 91 THR A N 1
ATOM 685 C CA . THR A 1 91 ? 43.668 2.029 -46.351 1.00 90.12 91 THR A CA 1
ATOM 686 C C . THR A 1 91 ? 42.723 3.235 -46.322 1.00 90.12 91 THR A C 1
ATOM 688 O O . THR A 1 91 ? 41.650 3.184 -46.919 1.00 90.12 91 THR A O 1
ATOM 691 N N . GLY A 1 92 ? 43.099 4.304 -45.614 1.00 89.75 92 GLY A N 1
ATOM 692 C CA . GLY A 1 92 ? 42.274 5.506 -45.437 1.00 89.75 92 GLY A CA 1
ATOM 693 C C . GLY A 1 92 ? 41.602 5.566 -44.067 1.00 89.75 92 GLY A C 1
ATOM 694 O O . GLY A 1 92 ? 41.966 4.840 -43.135 1.00 89.75 92 GLY A O 1
ATOM 695 N N . THR A 1 93 ? 40.612 6.441 -43.925 1.00 91.25 93 THR A N 1
ATOM 696 C CA . THR A 1 93 ? 39.863 6.611 -42.678 1.00 91.25 93 THR A CA 1
ATOM 697 C C . THR A 1 93 ? 38.826 5.500 -42.550 1.00 91.25 93 THR A C 1
ATOM 699 O O . THR A 1 93 ? 37.739 5.595 -43.114 1.00 91.25 93 THR A O 1
ATOM 702 N N . LEU A 1 94 ? 39.142 4.441 -41.805 1.00 90.50 94 LEU A N 1
ATOM 703 C CA . LEU A 1 94 ? 38.277 3.266 -41.652 1.00 90.50 94 LEU A CA 1
ATOM 704 C C . LEU A 1 94 ? 37.499 3.274 -40.322 1.00 90.50 94 LEU A C 1
ATOM 706 O O . LEU A 1 94 ? 38.045 3.700 -39.300 1.00 90.50 94 LEU A O 1
ATOM 710 N N . PRO A 1 95 ? 36.248 2.772 -40.290 1.00 87.44 95 PRO A N 1
ATOM 711 C CA . PRO A 1 95 ? 35.599 2.393 -39.038 1.00 87.44 95 PRO A CA 1
ATOM 712 C C . PRO A 1 95 ? 36.434 1.341 -38.296 1.00 87.44 95 PRO A C 1
ATOM 714 O O . PRO A 1 95 ? 37.043 0.465 -38.906 1.00 87.44 95 PRO A O 1
ATOM 717 N N . SER A 1 96 ? 36.452 1.387 -36.968 1.00 82.75 96 SER A N 1
ATOM 718 C CA . SER A 1 96 ? 37.124 0.365 -36.165 1.00 82.75 96 SER A CA 1
ATOM 719 C C . SER A 1 96 ? 36.237 -0.872 -35.963 1.00 82.75 96 SER A C 1
ATOM 721 O O . SER A 1 96 ? 35.011 -0.813 -36.027 1.00 82.75 96 SER A O 1
ATOM 723 N N . GLY A 1 97 ? 36.860 -2.022 -35.690 1.00 81.19 97 GLY A N 1
ATOM 724 C CA . GLY A 1 97 ? 36.153 -3.221 -35.225 1.00 81.19 97 GLY A CA 1
ATOM 725 C C . GLY A 1 97 ? 35.703 -4.218 -36.298 1.00 81.19 97 GLY A C 1
ATOM 726 O O . GLY A 1 97 ? 35.118 -5.231 -35.925 1.00 81.19 97 GLY A O 1
ATOM 727 N N . ILE A 1 98 ? 35.993 -3.992 -37.584 1.00 85.00 98 ILE A N 1
ATOM 728 C CA . ILE A 1 98 ? 35.898 -5.010 -38.649 1.00 85.00 98 ILE A CA 1
ATOM 729 C C . ILE A 1 98 ? 37.071 -4.911 -39.631 1.00 85.00 98 ILE A C 1
ATOM 731 O O . ILE A 1 98 ? 37.728 -3.876 -39.721 1.00 85.00 98 ILE A O 1
ATOM 735 N N . SER A 1 99 ? 37.306 -5.982 -40.396 1.00 88.00 99 SER A N 1
ATOM 736 C CA . SER A 1 99 ? 38.136 -5.915 -41.602 1.00 88.00 99 SER A CA 1
ATOM 737 C C . SER A 1 99 ? 37.332 -5.340 -42.769 1.00 88.00 99 SER A C 1
ATOM 739 O O . SER A 1 99 ? 36.167 -5.696 -42.956 1.00 88.00 99 SER A O 1
ATOM 741 N N . PHE A 1 100 ? 37.968 -4.492 -43.577 1.00 88.69 100 PHE A N 1
ATOM 742 C CA . PHE A 1 100 ? 37.374 -3.939 -44.798 1.00 88.69 100 PHE A CA 1
ATOM 743 C C . PHE A 1 100 ? 37.711 -4.748 -46.051 1.00 88.69 100 PHE A C 1
ATOM 745 O O . PHE A 1 100 ? 37.244 -4.420 -47.142 1.00 88.69 100 PHE A O 1
ATOM 752 N N . SER A 1 101 ? 38.478 -5.830 -45.897 1.00 88.25 101 SER A N 1
ATOM 753 C CA . SER A 1 101 ? 38.775 -6.733 -46.997 1.00 88.25 101 SER A CA 1
ATOM 754 C C . SER A 1 101 ? 37.494 -7.385 -47.507 1.00 88.25 101 SER A C 1
ATOM 756 O O . SER A 1 101 ? 36.692 -7.891 -46.717 1.00 88.25 101 SER A O 1
ATOM 758 N N . TRP A 1 102 ? 37.323 -7.420 -48.828 1.00 88.12 102 TRP A N 1
ATOM 759 C CA . TRP A 1 102 ? 36.184 -8.080 -49.480 1.00 88.12 102 TRP A CA 1
ATOM 760 C C . TRP A 1 102 ? 34.810 -7.470 -49.154 1.00 88.12 102 TRP A C 1
ATOM 762 O O . TRP A 1 102 ? 33.780 -8.098 -49.401 1.00 88.12 102 TRP A O 1
ATOM 772 N N . CYS A 1 103 ? 34.767 -6.246 -48.623 1.00 90.38 103 CYS A N 1
ATOM 773 C CA . CYS A 1 103 ? 33.520 -5.518 -48.402 1.00 90.38 103 CYS A CA 1
ATOM 774 C C . CYS A 1 103 ? 32.909 -5.003 -49.709 1.00 90.38 103 CYS A C 1
ATOM 776 O O . CYS A 1 103 ? 33.602 -4.771 -50.701 1.00 90.38 103 CYS A O 1
ATOM 778 N N . GLN A 1 104 ? 31.599 -4.778 -49.677 1.00 90.69 104 GLN A N 1
ATOM 779 C CA . GLN A 1 104 ? 30.878 -4.081 -50.736 1.00 90.69 104 GLN A CA 1
ATOM 780 C C . GLN A 1 104 ? 30.733 -2.616 -50.338 1.00 90.69 104 GLN A C 1
ATOM 782 O O . GLN A 1 104 ? 30.138 -2.322 -49.301 1.00 90.69 104 GLN A O 1
ATOM 787 N N . LEU A 1 105 ? 31.299 -1.714 -51.134 1.00 91.44 105 LEU A N 1
ATOM 788 C CA . LEU A 1 105 ? 31.223 -0.272 -50.944 1.00 91.44 105 LEU A CA 1
ATOM 789 C C . LEU A 1 105 ? 30.307 0.327 -52.011 1.00 91.44 105 LEU A C 1
ATOM 791 O O . LEU A 1 105 ? 30.538 0.180 -53.203 1.00 91.44 105 LEU A O 1
ATOM 795 N N . LEU A 1 106 ? 29.291 1.050 -51.575 1.00 92.31 106 LEU A N 1
ATOM 796 C CA . LEU A 1 106 ? 28.486 1.920 -52.409 1.00 92.31 106 LEU A CA 1
ATOM 797 C C . LEU A 1 106 ? 28.967 3.355 -52.214 1.00 92.31 106 LEU A C 1
ATOM 799 O O . LEU A 1 106 ? 29.000 3.854 -51.086 1.00 92.31 106 LEU A O 1
ATOM 803 N N . VAL A 1 107 ? 29.299 4.015 -53.316 1.00 91.62 107 VAL A N 1
ATOM 804 C CA . VAL A 1 107 ? 29.650 5.431 -53.354 1.00 91.62 107 VAL A CA 1
ATOM 805 C C . VAL A 1 107 ? 28.576 6.181 -54.119 1.00 91.62 107 VAL A C 1
ATOM 807 O O . VAL A 1 107 ? 28.202 5.809 -55.231 1.00 91.62 107 VAL A O 1
ATOM 810 N N . ILE A 1 108 ? 28.072 7.245 -53.506 1.00 92.38 108 ILE A N 1
ATOM 811 C CA . ILE A 1 108 ? 27.067 8.129 -54.083 1.00 92.38 108 ILE A CA 1
ATOM 812 C C . ILE A 1 108 ? 27.655 9.531 -54.056 1.00 92.38 108 ILE A C 1
ATOM 814 O O . ILE A 1 108 ? 27.709 10.171 -53.005 1.00 92.38 108 ILE A O 1
ATOM 818 N N . HIS A 1 109 ? 28.111 9.991 -55.213 1.00 90.12 109 HIS A N 1
ATOM 819 C CA . HIS A 1 109 ? 28.652 11.324 -55.401 1.00 90.12 109 HIS A CA 1
ATOM 820 C C . HIS A 1 109 ? 27.592 12.222 -56.044 1.00 90.12 109 HIS A C 1
ATOM 822 O O . HIS A 1 109 ? 27.070 11.920 -57.122 1.00 90.12 109 HIS A O 1
ATOM 828 N N . GLY A 1 110 ? 27.230 13.305 -55.355 1.00 82.38 110 GLY A N 1
ATOM 829 C CA . GLY A 1 110 ? 26.350 14.331 -55.900 1.00 82.38 110 GLY A CA 1
ATOM 830 C C . GLY A 1 110 ? 27.048 15.123 -57.006 1.00 82.38 110 GLY A C 1
ATOM 831 O O . GLY A 1 110 ? 28.268 15.153 -57.080 1.00 82.38 110 GLY A O 1
ATOM 832 N N . ALA A 1 111 ? 26.283 15.822 -57.847 1.00 75.56 111 ALA A N 1
ATOM 833 C CA . ALA A 1 111 ? 26.815 16.626 -58.960 1.00 75.56 111 ALA A CA 1
ATOM 834 C C . ALA A 1 111 ? 27.674 17.851 -58.539 1.00 75.56 111 ALA A C 1
ATOM 836 O O . ALA A 1 111 ? 28.009 18.680 -59.381 1.00 75.56 111 ALA A O 1
ATOM 837 N N . GLY A 1 112 ? 27.987 17.991 -57.247 1.00 80.88 112 GLY A N 1
ATOM 838 C CA . GLY A 1 112 ? 28.788 19.063 -56.654 1.00 80.88 112 GLY A CA 1
ATOM 839 C C . GLY A 1 112 ? 29.953 18.479 -55.858 1.00 80.88 112 GLY A C 1
ATOM 840 O O . GLY A 1 112 ? 30.724 17.698 -56.396 1.00 80.88 112 GLY A O 1
ATOM 841 N N . ASP A 1 113 ? 30.068 18.841 -54.580 1.00 86.50 113 ASP A N 1
ATOM 842 C CA . ASP A 1 113 ? 31.171 18.425 -53.703 1.00 86.50 113 ASP A CA 1
ATOM 843 C C . ASP A 1 113 ? 30.765 17.419 -52.612 1.00 86.50 113 ASP A C 1
ATOM 845 O O . ASP A 1 113 ? 31.586 17.044 -51.779 1.00 86.50 113 ASP A O 1
ATOM 849 N N . THR A 1 114 ? 29.498 16.994 -52.576 1.00 92.56 114 THR A N 1
ATOM 850 C CA . THR A 1 114 ? 28.960 16.143 -51.503 1.00 92.56 114 THR A CA 1
ATOM 851 C C . THR A 1 114 ? 28.941 14.675 -51.885 1.00 92.56 114 THR A C 1
ATOM 853 O O . THR A 1 114 ? 28.438 14.285 -52.939 1.00 92.56 114 THR A O 1
ATOM 856 N N . ILE A 1 115 ? 29.431 13.841 -50.975 1.00 93.56 115 ILE A N 1
ATOM 857 C CA . ILE A 1 115 ? 29.590 12.407 -51.183 1.00 93.56 115 ILE A CA 1
ATOM 858 C C . ILE A 1 115 ? 29.089 11.611 -49.980 1.00 93.56 115 ILE A C 1
ATOM 860 O O . ILE A 1 115 ? 29.278 11.999 -48.825 1.00 93.56 115 ILE A O 1
ATOM 864 N N . ILE A 1 116 ? 28.460 10.471 -50.256 1.00 95.94 116 ILE A N 1
ATOM 865 C CA . ILE A 1 116 ? 28.073 9.464 -49.270 1.00 95.94 116 ILE A CA 1
ATOM 866 C C . ILE A 1 116 ? 28.768 8.158 -49.625 1.00 95.94 116 ILE A C 1
ATOM 868 O O . ILE A 1 116 ? 28.792 7.741 -50.782 1.00 95.94 116 ILE A O 1
ATOM 872 N N . GLN A 1 117 ? 29.293 7.495 -48.605 1.00 95.50 117 GLN A N 1
ATOM 873 C CA . GLN A 1 117 ? 29.794 6.138 -48.717 1.00 95.50 117 GLN A CA 1
ATOM 874 C C . GLN A 1 117 ? 29.053 5.232 -47.744 1.00 95.50 117 GLN A C 1
ATOM 876 O O . GLN A 1 117 ? 28.886 5.566 -46.569 1.00 95.50 117 GLN A O 1
ATOM 881 N N . MET A 1 118 ? 28.641 4.067 -48.234 1.00 96.25 118 MET A N 1
ATOM 882 C CA . MET A 1 118 ? 28.074 2.990 -47.435 1.00 96.25 118 MET A CA 1
ATOM 883 C C . MET A 1 118 ? 28.849 1.710 -47.705 1.00 96.25 118 MET A C 1
ATOM 885 O O . MET A 1 118 ? 28.945 1.278 -48.846 1.00 96.25 118 MET A O 1
ATOM 889 N N . VAL A 1 119 ? 29.376 1.077 -46.665 1.00 93.94 119 VAL A N 1
ATOM 890 C CA . VAL A 1 119 ? 30.163 -0.150 -46.793 1.00 93.94 119 VAL A CA 1
ATOM 891 C C . VAL A 1 119 ? 29.552 -1.263 -45.961 1.00 93.94 119 VAL A C 1
ATOM 893 O O . VAL A 1 119 ? 29.251 -1.065 -44.788 1.00 93.94 119 VAL A O 1
ATOM 896 N N . THR A 1 120 ? 29.373 -2.435 -46.565 1.00 93.44 120 THR A N 1
ATOM 897 C CA . THR A 1 120 ? 28.877 -3.641 -45.893 1.00 93.44 120 THR A CA 1
ATOM 898 C C . THR A 1 120 ? 29.921 -4.738 -45.971 1.00 93.44 120 THR A C 1
ATOM 900 O O . THR A 1 120 ? 30.421 -5.075 -47.049 1.00 93.44 120 THR A O 1
ATOM 903 N N . ASN A 1 121 ? 30.259 -5.307 -44.820 1.00 91.56 121 ASN A N 1
ATOM 904 C CA . ASN A 1 121 ? 31.210 -6.404 -44.751 1.00 91.56 121 ASN A CA 1
ATOM 905 C C . ASN A 1 121 ? 30.564 -7.745 -45.115 1.00 91.56 121 ASN A C 1
ATOM 907 O O . ASN A 1 121 ? 29.496 -8.081 -44.611 1.00 91.56 121 ASN A O 1
ATOM 911 N N . TYR A 1 122 ? 31.247 -8.529 -45.956 1.00 88.12 122 TYR A N 1
ATOM 912 C CA . TYR A 1 122 ? 30.703 -9.767 -46.526 1.00 88.12 122 TYR A CA 1
ATOM 913 C C . TYR A 1 122 ? 30.436 -10.872 -45.493 1.00 88.12 122 TYR A C 1
ATOM 915 O O . TYR A 1 122 ? 29.586 -11.725 -45.723 1.00 88.12 122 TYR A O 1
ATOM 923 N N . SER A 1 123 ? 31.189 -10.894 -44.388 1.00 89.06 123 SER A N 1
ATOM 924 C CA . SER A 1 123 ? 31.131 -11.972 -43.394 1.00 89.06 123 SER A CA 1
ATOM 925 C C . SER A 1 123 ? 30.348 -11.603 -42.138 1.00 89.06 123 SER A C 1
ATOM 927 O O . SER A 1 123 ? 29.758 -12.475 -41.512 1.00 89.06 123 SER A O 1
ATOM 929 N N . SER A 1 124 ? 30.362 -10.328 -41.742 1.00 87.75 124 SER A N 1
ATOM 930 C CA . SER A 1 124 ? 29.717 -9.853 -40.508 1.00 87.75 124 SER A CA 1
ATOM 931 C C . SER A 1 124 ? 28.376 -9.166 -40.743 1.00 87.75 124 SER A C 1
ATOM 933 O O . SER A 1 124 ? 27.669 -8.911 -39.776 1.00 87.75 124 SER A O 1
ATOM 935 N N . ASN A 1 125 ? 28.034 -8.834 -41.995 1.00 88.50 125 ASN A N 1
ATOM 936 C CA . ASN A 1 125 ? 26.856 -8.039 -42.365 1.00 88.50 125 ASN A CA 1
ATOM 937 C C . ASN A 1 125 ? 26.777 -6.661 -41.685 1.00 88.50 125 ASN A C 1
ATOM 939 O O . ASN A 1 125 ? 25.760 -5.981 -41.793 1.00 88.50 125 ASN A O 1
ATOM 943 N N . ARG A 1 126 ? 27.844 -6.229 -41.002 1.00 90.62 126 ARG A N 1
ATOM 944 C CA . ARG A 1 126 ? 27.922 -4.905 -40.393 1.00 90.62 126 ARG A CA 1
ATOM 945 C C . ARG A 1 126 ? 28.023 -3.874 -41.506 1.00 90.62 126 ARG A C 1
ATOM 947 O O . ARG A 1 126 ? 28.896 -3.980 -42.378 1.00 90.62 126 ARG A O 1
ATOM 954 N N . THR A 1 127 ? 27.133 -2.893 -41.463 1.00 93.25 127 THR A N 1
ATOM 955 C CA . THR A 1 127 ? 27.065 -1.821 -42.451 1.00 93.25 127 THR A CA 1
ATOM 956 C C . THR A 1 127 ? 27.447 -0.507 -41.800 1.00 93.25 127 THR A C 1
ATOM 958 O O . THR A 1 127 ? 26.935 -0.149 -40.745 1.00 93.25 127 THR A O 1
ATOM 961 N N . PHE A 1 128 ? 28.331 0.237 -42.447 1.00 94.75 128 PHE A N 1
ATOM 962 C CA . PHE A 1 128 ? 28.776 1.546 -42.000 1.00 94.75 128 PHE A CA 1
ATOM 963 C C . PHE A 1 128 ? 28.429 2.580 -43.055 1.00 94.75 128 PHE A C 1
ATOM 965 O O . PHE A 1 128 ? 28.467 2.298 -44.251 1.00 94.75 128 PHE A O 1
ATOM 972 N N . ILE A 1 129 ? 28.119 3.790 -42.610 1.00 95.88 129 ILE A N 1
ATOM 973 C CA . ILE A 1 129 ? 27.836 4.935 -43.461 1.00 95.88 129 ILE A CA 1
ATOM 974 C C . ILE A 1 129 ? 28.665 6.136 -43.016 1.00 95.88 129 ILE A C 1
ATOM 976 O O . ILE A 1 129 ? 28.834 6.395 -41.823 1.00 95.88 129 ILE A O 1
ATOM 980 N N . ARG A 1 130 ? 29.174 6.890 -43.981 1.00 95.81 130 ARG A N 1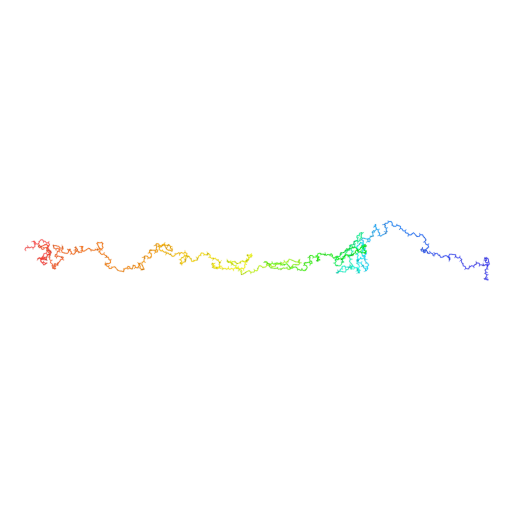
ATOM 981 C CA . ARG A 1 130 ? 29.723 8.228 -43.768 1.00 95.81 130 ARG A CA 1
ATOM 982 C C . ARG A 1 130 ? 29.316 9.141 -44.910 1.00 95.81 130 ARG A C 1
ATOM 984 O O . ARG A 1 130 ? 28.912 8.686 -45.978 1.00 95.81 130 ARG A O 1
ATOM 991 N N . SER A 1 131 ? 29.483 10.431 -44.691 1.00 95.00 131 SER A N 1
ATOM 992 C CA . SER A 1 131 ? 29.296 11.457 -45.708 1.00 95.00 131 SER A CA 1
ATOM 993 C C . SER A 1 131 ? 30.410 12.489 -45.610 1.00 95.00 131 SER A C 1
ATOM 995 O O . SER A 1 131 ? 31.164 12.495 -44.641 1.00 95.00 131 SER A O 1
ATOM 997 N N . GLY A 1 132 ? 30.519 13.393 -46.566 1.00 94.50 132 GLY A N 1
ATOM 998 C CA . GLY A 1 132 ? 31.423 14.530 -46.451 1.00 94.50 132 GLY A CA 1
ATOM 999 C C . GLY A 1 132 ? 31.503 15.327 -47.737 1.00 94.50 132 GLY A C 1
ATOM 1000 O O . GLY A 1 132 ? 30.774 15.055 -48.690 1.00 94.50 132 GLY A O 1
ATOM 1001 N N . ASN A 1 133 ? 32.415 16.291 -47.741 1.00 94.38 133 ASN A N 1
ATOM 1002 C CA . ASN A 1 133 ? 32.855 17.010 -48.932 1.00 94.38 133 ASN A CA 1
ATOM 1003 C C . ASN A 1 133 ? 34.390 17.151 -48.947 1.00 94.38 133 ASN A C 1
ATOM 1005 O O . ASN A 1 133 ? 34.923 18.261 -48.866 1.00 94.38 133 ASN A O 1
ATOM 1009 N N . PRO A 1 134 ? 35.118 16.019 -48.955 1.00 92.81 134 PRO A N 1
ATOM 1010 C CA . PRO A 1 134 ? 36.572 16.004 -48.886 1.00 92.81 134 PRO A CA 1
ATOM 1011 C C . PRO A 1 134 ? 37.202 16.593 -50.155 1.00 92.81 134 PRO A C 1
ATOM 1013 O O . PRO A 1 134 ? 36.586 16.629 -51.222 1.00 92.81 134 PRO A O 1
ATOM 1016 N N . THR A 1 135 ? 38.469 16.988 -50.070 1.00 92.50 135 THR A N 1
ATOM 1017 C CA . THR A 1 135 ? 39.212 17.540 -51.215 1.00 92.50 135 THR A CA 1
ATOM 1018 C C . THR A 1 135 ? 39.309 16.566 -52.386 1.00 92.50 135 THR A C 1
ATOM 1020 O O . THR A 1 135 ? 39.249 16.985 -53.539 1.00 92.50 135 THR A O 1
ATOM 1023 N N . GLN A 1 136 ? 39.365 15.261 -52.109 1.00 88.31 136 GLN A N 1
ATOM 1024 C CA . GLN A 1 136 ? 39.334 14.193 -53.111 1.00 88.31 136 GLN A CA 1
ATOM 1025 C C . GLN A 1 136 ? 38.038 14.195 -53.939 1.00 88.31 136 GLN A C 1
ATOM 1027 O O . GLN A 1 136 ? 38.055 13.796 -55.098 1.00 88.31 136 GLN A O 1
ATOM 1032 N N . ALA A 1 137 ? 36.928 14.661 -53.361 1.00 87.00 137 ALA A N 1
ATOM 1033 C CA . ALA A 1 137 ? 35.625 14.802 -54.010 1.00 87.00 137 ALA A CA 1
ATOM 1034 C C . ALA A 1 137 ? 35.434 16.191 -54.660 1.00 87.00 137 ALA A C 1
ATOM 1036 O O . ALA A 1 137 ? 34.370 16.486 -55.189 1.00 87.00 137 ALA A O 1
ATOM 1037 N N . GLY A 1 138 ? 36.454 17.060 -54.622 1.00 89.31 138 GLY A N 1
ATOM 1038 C CA . GLY A 1 138 ? 36.375 18.445 -55.099 1.00 89.31 138 GLY A CA 1
ATOM 1039 C C . GLY A 1 138 ? 35.821 19.441 -54.073 1.00 89.31 138 GLY A C 1
ATOM 1040 O O . GLY A 1 138 ? 35.608 20.603 -54.413 1.00 89.31 138 GLY A O 1
ATOM 1041 N N . GLY A 1 139 ? 35.602 19.009 -52.827 1.00 90.19 139 GLY A N 1
ATOM 1042 C CA . GLY A 1 139 ? 35.136 19.863 -51.737 1.00 90.19 139 GLY A CA 1
ATOM 1043 C C . GLY A 1 139 ? 36.255 20.523 -50.933 1.00 90.19 139 GLY A C 1
ATOM 1044 O O . GLY A 1 139 ? 37.443 20.311 -51.163 1.00 90.19 139 GLY A O 1
ATOM 1045 N N . VAL A 1 140 ? 35.865 21.349 -49.962 1.00 92.12 140 VAL A N 1
ATOM 1046 C CA . VAL A 1 140 ? 36.790 22.070 -49.059 1.00 92.12 140 VAL A CA 1
ATOM 1047 C C . VAL A 1 140 ? 36.766 21.545 -47.622 1.00 92.12 140 VAL A C 1
ATOM 1049 O O . VAL A 1 140 ? 37.462 22.078 -46.759 1.00 92.12 140 VAL A O 1
ATOM 1052 N N . GLY A 1 141 ? 35.932 20.544 -47.343 1.00 91.06 141 GLY A N 1
ATOM 1053 C CA . GLY A 1 141 ? 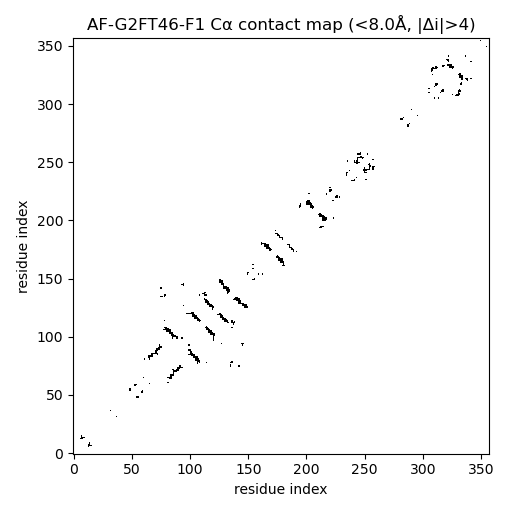35.767 19.964 -46.018 1.00 91.06 141 GLY A CA 1
ATOM 1054 C C . GLY A 1 141 ? 36.458 18.613 -45.876 1.00 91.06 141 GLY A C 1
ATOM 1055 O O . GLY A 1 141 ? 37.471 18.328 -46.513 1.00 91.06 141 GLY A O 1
ATOM 1056 N N . SER A 1 142 ? 35.896 17.778 -45.006 1.00 93.12 142 SER A N 1
ATOM 1057 C CA . SER A 1 142 ? 36.454 16.481 -44.622 1.00 93.12 142 SER A CA 1
ATOM 1058 C C . SER A 1 142 ? 35.374 15.404 -44.631 1.00 93.12 142 SER A C 1
ATOM 1060 O O . SER A 1 142 ? 34.175 15.692 -44.616 1.00 93.12 142 SER A O 1
ATOM 1062 N N . TRP A 1 143 ? 35.799 14.144 -44.589 1.00 95.00 143 TRP A N 1
ATOM 1063 C CA . TRP A 1 143 ? 34.911 13.036 -44.254 1.00 95.00 143 TRP A CA 1
ATOM 1064 C C . TRP A 1 143 ? 34.363 13.185 -42.830 1.00 95.00 143 TRP A C 1
ATOM 1066 O O . TRP A 1 143 ? 35.107 13.475 -41.891 1.00 95.00 143 TRP A O 1
ATOM 1076 N N . THR A 1 144 ? 33.067 12.932 -42.640 1.00 96.12 144 THR A N 1
ATOM 1077 C CA . THR A 1 144 ? 32.530 12.665 -41.305 1.00 96.12 144 THR A CA 1
ATOM 1078 C C . THR A 1 144 ? 33.084 11.341 -40.791 1.00 96.12 144 THR A C 1
ATOM 1080 O O . THR A 1 144 ? 33.397 10.438 -41.571 1.00 96.12 144 THR A O 1
ATOM 1083 N N . ALA A 1 145 ? 33.114 11.176 -39.469 1.00 94.50 145 ALA A N 1
ATOM 1084 C CA . ALA A 1 145 ? 33.338 9.863 -38.880 1.00 94.50 145 ALA A CA 1
ATOM 1085 C C . ALA A 1 145 ? 32.302 8.852 -39.401 1.00 94.50 145 ALA A C 1
ATOM 1087 O O . ALA A 1 145 ? 31.135 9.195 -39.624 1.00 94.50 145 ALA A O 1
ATOM 1088 N N . TRP A 1 146 ? 32.735 7.608 -39.575 1.00 95.25 146 TRP A N 1
ATOM 1089 C CA . TRP A 1 146 ? 31.841 6.515 -39.923 1.00 95.25 146 TRP A CA 1
ATOM 1090 C C . TRP A 1 146 ? 30.872 6.207 -38.787 1.00 95.25 146 TRP A C 1
ATOM 1092 O O . TRP A 1 146 ? 31.253 6.171 -37.616 1.00 95.25 146 TRP A O 1
ATOM 1102 N N . LYS A 1 147 ? 29.619 5.944 -39.149 1.00 92.00 147 LYS A N 1
ATOM 1103 C CA . LYS A 1 147 ? 28.571 5.482 -38.245 1.00 92.00 147 LYS A CA 1
ATOM 1104 C C . LYS A 1 147 ? 28.127 4.097 -38.661 1.00 92.00 147 LYS A C 1
ATOM 1106 O O . LYS A 1 147 ? 27.842 3.859 -39.828 1.00 92.00 147 LYS A O 1
ATOM 1111 N N . GLU A 1 148 ? 28.061 3.196 -37.701 1.00 91.38 148 GLU A N 1
ATOM 1112 C CA . GLU A 1 148 ? 27.522 1.864 -37.918 1.00 91.38 148 GLU A CA 1
ATOM 1113 C C . GLU A 1 148 ? 25.991 1.886 -37.904 1.00 91.38 148 GLU A C 1
ATOM 1115 O O . GLU A 1 148 ? 25.377 2.542 -37.059 1.00 91.38 148 GLU A O 1
ATOM 1120 N N . LEU A 1 149 ? 25.378 1.173 -38.846 1.00 88.75 149 LEU A N 1
ATOM 1121 C CA . LEU A 1 149 ? 23.955 0.871 -38.842 1.00 88.75 149 LEU A CA 1
ATOM 1122 C C . LEU A 1 149 ? 23.722 -0.351 -37.958 1.00 88.75 149 LEU A C 1
ATOM 1124 O O . LEU A 1 149 ? 24.331 -1.397 -38.161 1.00 88.75 149 LEU A O 1
ATOM 1128 N N . ALA A 1 150 ? 22.823 -0.209 -36.995 1.00 85.81 150 ALA A N 1
ATOM 1129 C CA . ALA A 1 150 ? 22.526 -1.246 -36.025 1.00 85.81 150 ALA A CA 1
ATOM 1130 C C . ALA A 1 150 ? 21.254 -2.028 -36.410 1.00 85.81 150 ALA A C 1
ATOM 1132 O O . ALA A 1 150 ? 20.286 -1.460 -36.918 1.00 85.81 150 ALA A O 1
ATOM 1133 N N . SER A 1 151 ? 21.259 -3.332 -36.163 1.00 77.44 151 SER A N 1
ATOM 1134 C CA . SER A 1 151 ? 20.164 -4.282 -36.364 1.00 77.44 151 SER A CA 1
ATOM 1135 C C . SER A 1 151 ? 19.291 -4.451 -35.113 1.00 77.44 151 SER A C 1
ATOM 1137 O O . SER A 1 151 ? 19.581 -3.923 -34.043 1.00 77.44 151 SER A O 1
ATOM 1139 N N . THR A 1 152 ? 18.218 -5.240 -35.213 1.00 67.50 152 THR A N 1
ATOM 1140 C CA . THR A 1 152 ? 17.372 -5.610 -34.061 1.00 67.50 152 THR A CA 1
ATOM 1141 C C . THR A 1 152 ? 18.061 -6.546 -33.063 1.00 67.50 152 THR A C 1
ATOM 1143 O O . THR A 1 152 ? 17.542 -6.741 -31.968 1.00 67.50 152 THR A O 1
ATOM 1146 N N . GLY A 1 153 ? 19.198 -7.146 -33.436 1.00 66.00 153 GLY A N 1
ATOM 1147 C CA . GLY A 1 153 ? 20.097 -7.835 -32.506 1.00 66.00 153 GLY A CA 1
ATOM 1148 C C . GLY A 1 153 ? 21.104 -6.894 -31.839 1.00 66.00 153 GLY A C 1
ATOM 1149 O O . GLY A 1 153 ? 21.754 -7.286 -30.872 1.00 66.00 153 GLY A O 1
ATOM 1150 N N . ASP A 1 154 ? 21.219 -5.657 -32.326 1.00 71.06 154 ASP A N 1
ATOM 1151 C CA . ASP A 1 154 ? 22.156 -4.667 -31.817 1.00 71.06 154 ASP A CA 1
ATOM 1152 C C . ASP A 1 154 ? 21.505 -3.757 -30.779 1.00 71.06 154 ASP A C 1
ATOM 1154 O O . ASP A 1 154 ? 20.308 -3.460 -30.781 1.00 71.06 154 ASP A O 1
ATOM 1158 N N . ASN A 1 155 ? 22.331 -3.267 -29.866 1.00 64.12 155 ASN A N 1
ATOM 1159 C CA . ASN A 1 155 ? 21.884 -2.433 -28.771 1.00 64.12 155 ASN A CA 1
ATOM 1160 C C . ASN A 1 155 ? 22.093 -0.932 -29.090 1.00 64.12 155 ASN A C 1
ATOM 1162 O O . ASN A 1 155 ? 23.138 -0.369 -28.769 1.00 64.12 155 ASN A O 1
ATOM 1166 N N . VAL A 1 156 ? 21.110 -0.282 -29.732 1.00 71.56 156 VAL A N 1
ATOM 1167 C CA . VAL A 1 156 ? 21.360 0.952 -30.516 1.00 71.56 156 VAL A CA 1
ATOM 1168 C C . VAL A 1 156 ? 21.429 2.275 -29.726 1.00 71.56 156 VAL A C 1
ATOM 1170 O O . VAL A 1 156 ? 22.186 3.151 -30.125 1.00 71.56 156 VAL A O 1
ATOM 1173 N N . ALA A 1 157 ? 20.682 2.479 -28.629 1.00 60.09 157 ALA A N 1
ATOM 1174 C CA . ALA A 1 157 ? 20.880 3.646 -27.730 1.00 60.09 157 ALA A CA 1
ATOM 1175 C C . ALA A 1 157 ? 20.018 3.606 -26.450 1.00 60.09 157 ALA A C 1
ATOM 1177 O O . ALA A 1 157 ? 20.494 3.871 -25.343 1.00 60.09 157 ALA A O 1
ATOM 1178 N N . THR A 1 158 ? 18.719 3.307 -26.575 1.00 56.62 158 THR A N 1
ATOM 1179 C CA . THR A 1 158 ? 17.784 3.187 -25.434 1.00 56.62 158 THR A CA 1
ATOM 1180 C C . THR A 1 158 ? 17.936 1.851 -24.717 1.00 56.62 158 THR A C 1
ATOM 1182 O O . THR A 1 158 ? 17.882 1.813 -23.489 1.00 56.62 158 THR A O 1
ATOM 1185 N N . ALA A 1 159 ? 18.249 0.790 -25.459 1.00 59.41 159 ALA A N 1
ATOM 1186 C CA . ALA A 1 159 ? 18.726 -0.457 -24.886 1.00 59.41 159 ALA A CA 1
ATOM 1187 C C . ALA A 1 159 ? 20.139 -0.295 -24.272 1.00 59.41 159 ALA A C 1
ATOM 1189 O O . ALA A 1 159 ? 20.471 -1.031 -23.355 1.00 59.41 159 ALA A O 1
ATOM 1190 N N . THR A 1 160 ? 20.963 0.691 -24.675 1.00 66.06 160 THR A N 1
ATOM 1191 C CA . THR A 1 160 ? 22.316 0.886 -24.104 1.00 66.06 160 THR A CA 1
ATOM 1192 C C . THR A 1 160 ? 22.186 1.416 -22.681 1.00 66.06 160 THR A C 1
ATOM 1194 O O . THR A 1 160 ? 22.884 1.018 -21.757 1.00 66.06 160 THR A O 1
ATOM 1197 N N . LYS A 1 161 ? 21.187 2.279 -22.485 1.00 65.06 161 LYS A N 1
ATOM 1198 C CA . LYS A 1 161 ? 20.778 2.819 -21.188 1.00 65.06 161 LYS A CA 1
ATOM 1199 C C . LYS A 1 161 ? 20.130 1.785 -20.259 1.00 65.06 161 LYS A C 1
ATOM 1201 O O . LYS A 1 161 ? 20.095 2.053 -19.059 1.00 65.06 161 LYS A O 1
ATOM 1206 N N . LEU A 1 162 ? 19.595 0.685 -20.786 1.00 74.12 162 LEU A N 1
ATOM 1207 C CA . LEU A 1 162 ? 19.058 -0.460 -20.033 1.00 74.12 162 LEU A CA 1
ATOM 1208 C C . LEU A 1 162 ? 20.009 -1.675 -20.048 1.00 74.12 162 LEU A C 1
ATOM 1210 O O . LEU A 1 162 ? 19.724 -2.662 -19.384 1.00 74.12 162 LEU A O 1
ATOM 1214 N N . GLN A 1 163 ? 21.153 -1.579 -20.741 1.00 66.69 163 GLN A N 1
ATOM 1215 C CA . GLN A 1 163 ? 22.216 -2.591 -20.785 1.00 66.69 163 GLN A CA 1
ATOM 1216 C C . GLN A 1 163 ? 22.848 -2.771 -19.403 1.00 66.69 163 GLN A C 1
ATOM 1218 O O . GLN A 1 163 ? 23.138 -3.887 -18.983 1.00 66.69 163 GLN A O 1
ATOM 1223 N N . THR A 1 164 ? 23.007 -1.661 -18.677 1.00 80.56 164 THR A N 1
ATOM 1224 C CA . THR A 1 164 ? 23.161 -1.683 -17.225 1.00 80.56 164 THR A CA 1
ATOM 1225 C C . THR A 1 164 ? 21.771 -1.661 -16.617 1.00 80.56 164 THR A C 1
ATOM 1227 O O . THR A 1 164 ? 21.041 -0.670 -16.745 1.00 80.56 164 THR A O 1
ATOM 1230 N N . ALA A 1 165 ? 21.417 -2.759 -15.962 1.00 87.38 165 ALA A N 1
ATOM 1231 C CA . ALA A 1 165 ? 20.113 -2.926 -15.361 1.00 87.38 165 ALA A CA 1
ATOM 1232 C C . ALA A 1 165 ? 19.815 -1.801 -14.358 1.00 87.38 165 ALA A C 1
ATOM 1234 O O . ALA A 1 165 ? 20.677 -1.372 -13.586 1.00 87.38 165 ALA A O 1
ATOM 1235 N N . ARG A 1 166 ? 18.584 -1.295 -14.382 1.00 91.38 166 ARG A N 1
ATOM 1236 C CA . ARG A 1 166 ? 18.169 -0.164 -13.550 1.00 91.38 166 ARG A CA 1
ATOM 1237 C C . ARG A 1 166 ? 17.413 -0.658 -12.339 1.00 91.38 166 ARG A C 1
ATOM 1239 O O . ARG A 1 166 ? 16.520 -1.488 -12.463 1.00 91.38 166 ARG A O 1
ATOM 1246 N N . THR A 1 167 ? 17.720 -0.099 -11.180 1.00 92.62 167 THR A N 1
ATOM 1247 C CA . THR A 1 167 ? 16.937 -0.360 -9.976 1.00 92.62 167 THR A CA 1
ATOM 1248 C C . THR A 1 167 ? 15.691 0.515 -9.989 1.00 92.62 167 THR A C 1
ATOM 1250 O O . THR A 1 167 ? 15.774 1.738 -9.884 1.00 92.62 167 THR A O 1
ATOM 1253 N N . ILE A 1 168 ? 14.531 -0.117 -10.103 1.00 93.06 168 ILE A N 1
ATOM 1254 C CA . ILE A 1 168 ? 13.240 0.499 -9.818 1.00 93.06 168 ILE A CA 1
ATOM 1255 C C . ILE A 1 168 ? 13.042 0.411 -8.308 1.00 93.06 168 ILE A C 1
ATOM 1257 O O . ILE A 1 168 ? 13.128 -0.677 -7.743 1.00 93.06 168 ILE A O 1
ATOM 1261 N N . VAL A 1 169 ? 12.811 1.548 -7.654 1.00 93.31 169 VAL A N 1
ATOM 1262 C CA . VAL A 1 169 ? 12.673 1.643 -6.195 1.00 93.31 169 VAL A CA 1
ATOM 1263 C C . VAL A 1 169 ? 11.290 2.179 -5.847 1.00 93.31 169 VAL A C 1
ATOM 1265 O O . VAL A 1 169 ? 10.855 3.194 -6.386 1.00 93.31 169 VAL A O 1
ATOM 1268 N N . LEU A 1 170 ? 10.628 1.507 -4.913 1.00 93.62 170 LEU A N 1
ATOM 1269 C CA . LEU A 1 170 ? 9.489 2.009 -4.160 1.00 93.62 170 LEU A CA 1
ATOM 1270 C C . LEU A 1 170 ? 10.003 2.538 -2.819 1.00 93.62 170 LEU A C 1
ATOM 1272 O O . LEU A 1 170 ? 10.815 1.888 -2.153 1.00 93.62 170 LEU A O 1
ATOM 1276 N N . SER A 1 171 ? 9.543 3.724 -2.433 1.00 89.44 171 SER A N 1
ATOM 1277 C CA . SER A 1 171 ? 9.965 4.396 -1.205 1.00 89.44 171 SER A CA 1
ATOM 1278 C C . SER A 1 171 ? 8.774 4.941 -0.421 1.00 89.44 171 SER A C 1
ATOM 1280 O O . SER A 1 171 ? 7.718 5.203 -0.996 1.00 89.44 171 SER A O 1
ATOM 1282 N N . ALA A 1 172 ? 8.999 5.204 0.869 1.00 87.50 172 ALA A N 1
ATOM 1283 C CA . ALA A 1 172 ? 8.014 5.627 1.865 1.00 87.50 172 ALA A CA 1
ATOM 1284 C C . ALA A 1 172 ? 7.103 4.487 2.349 1.00 87.50 172 ALA A C 1
ATOM 1286 O O . ALA A 1 172 ? 7.597 3.546 2.962 1.00 87.50 172 ALA A O 1
ATOM 1287 N N . ASP A 1 173 ? 5.787 4.589 2.146 1.00 83.56 173 ASP A N 1
ATOM 1288 C CA . ASP A 1 173 ? 4.814 3.692 2.788 1.00 83.56 173 ASP A CA 1
ATOM 1289 C C . ASP A 1 173 ? 4.849 2.253 2.241 1.00 83.56 173 ASP A C 1
ATOM 1291 O O . ASP A 1 173 ? 4.382 1.332 2.906 1.00 83.56 173 ASP A O 1
ATOM 1295 N N . ALA A 1 174 ? 5.469 2.057 1.077 1.00 87.69 174 ALA A N 1
ATOM 1296 C CA . ALA A 1 174 ? 5.939 0.767 0.597 1.00 87.69 174 ALA A CA 1
ATOM 1297 C C . ALA A 1 174 ? 7.441 0.865 0.323 1.00 87.69 174 ALA A C 1
ATOM 1299 O O . ALA A 1 174 ? 7.905 1.822 -0.304 1.00 87.69 174 ALA A O 1
ATOM 13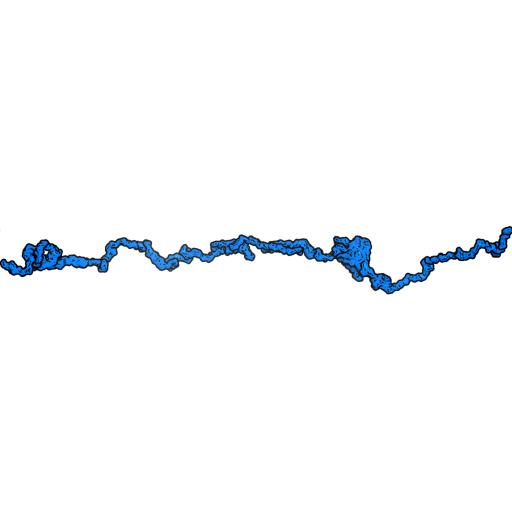00 N N . THR A 1 175 ? 8.195 -0.135 0.769 1.00 88.38 175 THR A N 1
ATOM 1301 C CA . THR A 1 175 ? 9.611 -0.283 0.440 1.00 88.38 175 THR A CA 1
ATOM 1302 C C . THR A 1 175 ? 9.800 -1.550 -0.376 1.00 88.38 175 THR A C 1
ATOM 1304 O O . THR A 1 175 ? 9.201 -2.590 -0.112 1.00 88.38 175 THR A O 1
ATOM 1307 N N . GLY A 1 176 ? 10.611 -1.445 -1.416 1.00 91.94 176 GLY A N 1
ATOM 1308 C CA . GLY A 1 176 ? 10.903 -2.555 -2.304 1.00 91.94 176 GLY A CA 1
ATOM 1309 C C . GLY A 1 176 ? 11.690 -2.055 -3.494 1.00 91.94 176 GLY A C 1
ATOM 1310 O O . GLY A 1 176 ? 11.577 -0.896 -3.888 1.00 91.94 176 GLY A O 1
ATOM 1311 N N . SER A 1 177 ? 12.505 -2.916 -4.073 1.00 93.25 177 SER A N 1
ATOM 1312 C CA . SER A 1 177 ? 13.187 -2.596 -5.311 1.00 93.25 177 SER A CA 1
ATOM 1313 C C . SER A 1 177 ? 13.304 -3.830 -6.182 1.00 93.25 177 SER A C 1
ATOM 1315 O O . SER A 1 177 ? 13.297 -4.959 -5.695 1.00 93.25 177 SER A O 1
ATOM 1317 N N . ALA A 1 178 ? 13.375 -3.607 -7.486 1.00 95.25 178 ALA A N 1
ATOM 1318 C CA . ALA A 1 178 ? 13.691 -4.646 -8.445 1.00 95.25 178 ALA A CA 1
ATOM 1319 C C . ALA A 1 178 ? 14.589 -4.071 -9.524 1.00 95.25 178 ALA A C 1
ATOM 1321 O O . ALA A 1 178 ? 14.482 -2.906 -9.911 1.00 95.25 178 ALA A O 1
ATOM 1322 N N . THR A 1 179 ? 15.476 -4.916 -10.013 1.00 93.56 179 THR A N 1
ATOM 1323 C CA . THR A 1 179 ? 16.349 -4.596 -11.126 1.00 93.56 179 THR A CA 1
ATOM 1324 C C . THR A 1 179 ? 15.624 -4.928 -12.430 1.00 93.56 179 THR A C 1
ATOM 1326 O O . THR A 1 179 ? 15.053 -6.008 -12.562 1.00 93.56 179 THR A O 1
ATOM 1329 N N . PHE A 1 180 ? 15.614 -3.994 -13.378 1.00 92.56 180 PHE A N 1
ATOM 1330 C CA . PHE A 1 180 ? 14.975 -4.143 -14.682 1.00 92.56 180 PHE A CA 1
ATOM 1331 C C . PHE A 1 180 ? 15.947 -3.771 -15.805 1.00 92.56 180 PHE A C 1
ATOM 1333 O O . PHE A 1 180 ? 16.498 -2.667 -15.824 1.00 92.56 180 PHE A O 1
ATOM 1340 N N . ASP A 1 181 ? 16.136 -4.697 -16.741 1.00 88.00 181 ASP A N 1
ATOM 1341 C CA . ASP A 1 181 ? 17.003 -4.568 -17.921 1.00 88.00 181 ASP A CA 1
ATOM 1342 C C . ASP A 1 181 ? 16.255 -4.788 -19.250 1.00 88.00 181 ASP A C 1
ATOM 1344 O O . ASP A 1 181 ? 16.842 -4.681 -20.323 1.00 88.00 181 ASP A O 1
ATOM 1348 N N . GLY A 1 182 ? 14.947 -5.068 -19.195 1.00 85.69 182 GLY A N 1
ATOM 1349 C CA . GLY A 1 182 ? 14.119 -5.313 -20.376 1.00 85.69 182 GLY A CA 1
ATOM 1350 C C . GLY A 1 182 ? 14.204 -6.728 -20.955 1.00 85.69 182 GLY A C 1
ATOM 1351 O O . GLY A 1 182 ? 13.557 -6.976 -21.970 1.00 85.69 182 GLY A O 1
ATOM 1352 N N . SER A 1 183 ? 14.942 -7.656 -20.332 1.00 83.50 183 SER A N 1
ATOM 1353 C CA . SER A 1 183 ? 15.044 -9.053 -20.790 1.00 83.50 183 SER A CA 1
ATOM 1354 C C . SER A 1 183 ? 13.814 -9.904 -20.446 1.00 83.50 183 SER A C 1
ATOM 1356 O O . SER A 1 183 ? 13.482 -10.843 -21.168 1.00 83.50 183 SER A O 1
ATOM 1358 N N . ALA A 1 184 ? 13.122 -9.570 -19.355 1.00 87.00 184 ALA A N 1
ATOM 1359 C CA . ALA A 1 184 ? 11.928 -10.254 -18.871 1.00 87.00 184 ALA A CA 1
ATOM 1360 C C . ALA A 1 184 ? 11.083 -9.330 -17.975 1.00 87.00 184 ALA A C 1
ATOM 1362 O O . ALA A 1 184 ? 11.462 -8.195 -17.670 1.00 87.00 184 ALA A O 1
ATOM 1363 N N . ASN A 1 185 ? 9.935 -9.835 -17.515 1.00 92.94 185 ASN A N 1
ATOM 1364 C CA . ASN A 1 185 ? 9.126 -9.155 -16.505 1.00 92.94 185 ASN A CA 1
ATOM 1365 C C . ASN A 1 185 ? 9.886 -9.090 -15.167 1.00 92.94 185 ASN A C 1
ATOM 1367 O O . ASN A 1 185 ? 10.365 -10.111 -14.679 1.00 92.94 185 ASN A O 1
ATOM 1371 N N . ALA A 1 186 ? 9.933 -7.910 -14.544 1.00 93.38 186 ALA A N 1
ATOM 1372 C CA . ALA A 1 186 ? 10.458 -7.723 -13.192 1.00 93.38 186 ALA A CA 1
ATOM 1373 C C . ALA A 1 186 ? 9.312 -7.590 -12.177 1.00 93.38 186 ALA A C 1
ATOM 1375 O O . ALA A 1 186 ? 8.281 -6.980 -12.461 1.00 93.38 186 ALA A O 1
ATOM 1376 N N . THR A 1 187 ? 9.490 -8.140 -10.975 1.00 94.12 187 THR A N 1
ATOM 1377 C CA . THR A 1 187 ? 8.518 -8.043 -9.876 1.00 94.12 187 THR A CA 1
ATOM 1378 C C . THR A 1 187 ? 9.155 -7.345 -8.685 1.00 94.12 187 THR A C 1
ATOM 1380 O O . THR A 1 187 ? 10.184 -7.789 -8.185 1.00 94.12 187 THR A O 1
ATOM 1383 N N . VAL A 1 188 ? 8.522 -6.275 -8.199 1.00 95.19 188 VAL A N 1
ATOM 1384 C CA . VAL A 1 188 ? 8.869 -5.670 -6.909 1.00 95.19 188 VAL A CA 1
ATOM 1385 C C . VAL A 1 188 ? 7.972 -6.297 -5.851 1.00 95.19 188 VAL A C 1
ATOM 1387 O O . VAL A 1 188 ? 6.779 -6.004 -5.789 1.00 95.19 188 VAL A O 1
ATOM 1390 N N . ALA A 1 189 ? 8.532 -7.187 -5.035 1.00 88.75 189 ALA A N 1
ATOM 1391 C CA . ALA A 1 189 ? 7.794 -7.771 -3.926 1.00 88.75 189 ALA A CA 1
ATOM 1392 C C . ALA A 1 189 ? 7.581 -6.714 -2.833 1.00 88.75 189 ALA A C 1
ATOM 1394 O O . ALA A 1 189 ? 8.543 -6.183 -2.281 1.00 88.75 189 ALA A O 1
ATOM 1395 N N . VAL A 1 190 ? 6.320 -6.434 -2.505 1.00 90.31 190 VAL A N 1
ATOM 1396 C CA . VAL A 1 190 ? 5.935 -5.583 -1.376 1.00 90.31 190 VAL A CA 1
ATOM 1397 C C . VAL A 1 190 ? 5.111 -6.436 -0.431 1.00 90.31 190 VAL A C 1
ATOM 1399 O O . VAL A 1 190 ? 4.026 -6.894 -0.781 1.00 90.31 190 VAL A O 1
ATOM 1402 N N . THR A 1 191 ? 5.642 -6.668 0.764 1.00 83.94 191 THR A N 1
ATOM 1403 C CA . THR A 1 191 ? 4.921 -7.381 1.821 1.00 83.94 191 THR A CA 1
ATOM 1404 C C . THR A 1 191 ? 4.533 -6.370 2.882 1.00 83.94 191 THR A C 1
ATOM 1406 O O . THR A 1 191 ? 5.379 -5.600 3.337 1.00 83.94 191 THR A O 1
ATOM 1409 N N . LEU A 1 192 ? 3.261 -6.357 3.278 1.00 82.69 192 LEU A N 1
ATOM 1410 C CA . LEU A 1 192 ? 2.846 -5.543 4.411 1.00 82.69 192 LEU A CA 1
ATOM 1411 C C . LEU A 1 192 ? 3.503 -6.107 5.676 1.00 82.69 192 LEU A C 1
ATOM 1413 O O . LEU A 1 192 ? 3.341 -7.286 5.986 1.00 82.69 192 LEU A O 1
ATOM 1417 N N . ALA A 1 193 ? 4.265 -5.275 6.384 1.00 81.12 193 ALA A N 1
ATOM 1418 C CA . ALA A 1 193 ? 4.896 -5.688 7.629 1.00 81.12 193 ALA A CA 1
ATOM 1419 C C . ALA A 1 193 ? 3.835 -6.044 8.679 1.00 81.12 193 ALA A C 1
ATOM 1421 O O . ALA A 1 193 ? 2.815 -5.361 8.806 1.00 81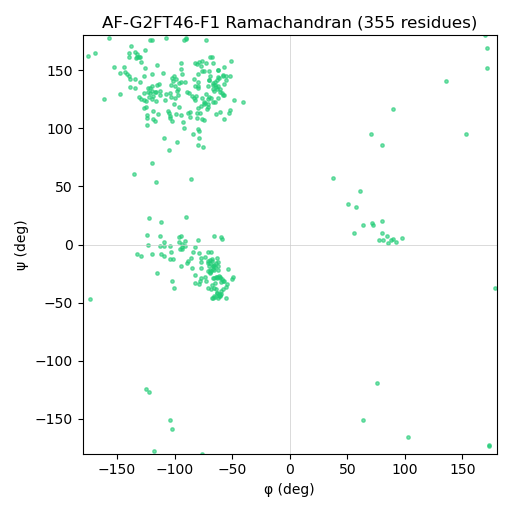.12 193 ALA A O 1
ATOM 1422 N N . SER A 1 194 ? 4.097 -7.088 9.466 1.00 82.69 194 SER A N 1
ATOM 1423 C CA . SER A 1 194 ? 3.267 -7.409 10.625 1.00 82.69 194 SER A CA 1
ATOM 1424 C C . SER A 1 194 ? 3.354 -6.272 11.640 1.00 82.69 194 SER A C 1
ATOM 1426 O O . SER A 1 194 ? 4.392 -6.060 12.259 1.00 82.69 194 SER A O 1
ATOM 1428 N N . VAL A 1 195 ? 2.250 -5.553 11.826 1.00 80.44 195 VAL A N 1
ATOM 1429 C CA . VAL A 1 195 ? 2.115 -4.492 12.842 1.00 80.44 195 VAL A CA 1
ATOM 1430 C C . VAL A 1 195 ? 1.775 -5.044 14.237 1.00 80.44 195 VAL A C 1
ATOM 1432 O O . VAL A 1 195 ? 1.683 -4.289 15.197 1.00 80.44 195 VAL A O 1
ATOM 1435 N N . GLY A 1 196 ? 1.596 -6.365 14.363 1.00 82.31 196 GLY A N 1
ATOM 1436 C CA . GLY A 1 196 ? 1.290 -7.066 15.610 1.00 82.31 196 GLY A CA 1
ATOM 1437 C C . GLY A 1 196 ? 0.971 -8.547 15.381 1.00 82.31 196 GLY A C 1
ATOM 1438 O O . GLY A 1 196 ? 1.109 -9.061 14.269 1.00 82.31 196 GLY A O 1
ATOM 1439 N N . THR A 1 197 ? 0.535 -9.237 16.436 1.00 87.81 197 THR A N 1
ATOM 1440 C CA . THR A 1 197 ? 0.049 -10.623 16.347 1.00 87.81 197 THR A CA 1
ATOM 1441 C C . THR A 1 197 ? -1.297 -10.659 15.625 1.00 87.81 197 THR A C 1
ATOM 1443 O O . THR A 1 197 ? -2.179 -9.851 15.904 1.00 87.81 197 THR A O 1
ATOM 1446 N N . ALA A 1 198 ? -1.488 -11.611 14.710 1.00 89.94 198 ALA A N 1
ATOM 1447 C CA . ALA A 1 198 ? -2.783 -11.799 14.064 1.00 89.94 198 ALA A CA 1
ATOM 1448 C C . ALA A 1 198 ? -3.862 -12.143 15.107 1.00 89.94 198 ALA A C 1
ATOM 1450 O O . ALA A 1 198 ? -3.672 -13.026 15.944 1.00 89.94 198 ALA A O 1
ATOM 1451 N N . GLY A 1 199 ? -5.001 -11.456 15.056 1.00 91.75 199 GLY A N 1
ATOM 1452 C CA . GLY A 1 199 ? -6.086 -11.666 16.007 1.00 91.75 199 GLY A CA 1
ATOM 1453 C C . GLY A 1 199 ? -7.174 -10.605 15.910 1.00 91.75 199 GLY A C 1
ATOM 1454 O O . GLY A 1 199 ? -7.107 -9.688 15.095 1.00 91.75 199 GLY A O 1
ATOM 1455 N N . THR A 1 200 ? -8.195 -10.747 16.755 1.00 94.25 200 THR A N 1
ATOM 1456 C CA . THR A 1 200 ? -9.223 -9.716 16.945 1.00 94.25 200 THR A CA 1
ATOM 1457 C C . THR A 1 200 ? -8.782 -8.763 18.050 1.00 94.25 200 THR A C 1
ATOM 1459 O O . THR A 1 200 ? -8.393 -9.210 19.132 1.00 94.25 200 THR A O 1
ATOM 1462 N N . TYR A 1 201 ? -8.874 -7.463 17.779 1.00 94.81 201 TYR A N 1
ATOM 1463 C CA . TYR A 1 201 ? -8.599 -6.397 18.736 1.00 94.81 201 TYR A CA 1
ATOM 1464 C C . TYR A 1 201 ? -9.869 -5.587 18.988 1.00 94.81 201 TYR A C 1
ATOM 1466 O O . TYR A 1 201 ? -10.551 -5.193 18.045 1.00 94.81 201 TYR A O 1
ATOM 1474 N N . LYS A 1 202 ? -10.194 -5.346 20.259 1.00 95.69 202 LYS A N 1
ATOM 1475 C CA . LYS A 1 202 ? -11.359 -4.545 20.664 1.00 95.69 202 LYS A CA 1
ATOM 1476 C C . LYS A 1 202 ? -11.066 -3.043 20.683 1.00 95.69 202 LYS A C 1
ATOM 1478 O O . LYS A 1 202 ? -11.995 -2.248 20.635 1.00 95.69 202 LYS A O 1
ATOM 1483 N N . SER A 1 203 ? -9.792 -2.664 20.758 1.00 94.06 203 SER A N 1
ATOM 1484 C CA . SER A 1 203 ? -9.321 -1.287 20.614 1.00 94.06 203 SER A CA 1
ATOM 1485 C C . SER A 1 203 ? -8.040 -1.268 19.784 1.00 94.06 203 SER A C 1
ATOM 1487 O O . SER A 1 203 ? -7.208 -2.170 19.909 1.00 94.06 203 SER A O 1
ATOM 1489 N N . VAL A 1 204 ? -7.887 -0.259 18.929 1.00 94.25 204 VAL A N 1
ATOM 1490 C CA . VAL A 1 204 ? -6.727 -0.086 18.047 1.00 94.25 204 VAL A CA 1
ATOM 1491 C C . VAL A 1 204 ? -6.127 1.298 18.232 1.00 94.25 204 VAL A C 1
ATOM 1493 O O . VAL A 1 204 ? -6.841 2.278 18.433 1.00 94.25 204 VAL A O 1
ATOM 1496 N N . THR A 1 205 ? -4.807 1.382 18.133 1.00 91.94 205 THR A N 1
ATOM 1497 C CA . THR A 1 205 ? -4.088 2.650 18.029 1.00 91.94 205 THR A CA 1
ATOM 1498 C C . THR A 1 205 ? -3.675 2.859 16.586 1.00 91.94 205 THR A C 1
ATOM 1500 O O . THR A 1 205 ? -3.206 1.920 15.939 1.00 91.94 205 THR A O 1
ATOM 1503 N N . THR A 1 206 ? -3.824 4.080 16.082 1.00 94.25 206 THR A N 1
ATOM 1504 C CA . THR A 1 206 ? -3.383 4.444 14.735 1.00 94.25 206 THR A CA 1
ATOM 1505 C C . THR A 1 206 ? -2.273 5.484 14.768 1.00 94.25 206 THR A C 1
ATOM 1507 O O . THR A 1 206 ? -2.170 6.265 15.713 1.00 94.25 206 THR A O 1
ATOM 1510 N N . ASP A 1 207 ? -1.448 5.523 13.725 1.00 91.75 207 ASP A N 1
ATOM 1511 C CA . ASP A 1 207 ? -0.534 6.643 13.500 1.00 91.75 207 ASP A CA 1
ATOM 1512 C C . ASP A 1 207 ? -1.263 7.887 12.955 1.00 91.75 207 ASP A C 1
ATOM 1514 O O . ASP A 1 207 ? -2.472 7.882 12.716 1.00 91.75 207 ASP A O 1
ATOM 1518 N N . ALA A 1 208 ? -0.508 8.963 12.717 1.00 95.06 208 ALA A N 1
ATOM 1519 C CA . ALA A 1 208 ? -1.025 10.209 12.144 1.00 95.06 208 ALA A CA 1
ATOM 1520 C C . ALA A 1 208 ? -1.608 10.054 10.724 1.00 95.06 208 ALA A C 1
ATOM 1522 O O . ALA A 1 208 ? -2.308 10.944 10.250 1.00 95.06 208 ALA A O 1
ATOM 1523 N N . LYS A 1 209 ? -1.322 8.940 10.038 1.00 89.81 209 LYS A N 1
ATOM 1524 C CA . LYS A 1 209 ? -1.875 8.599 8.721 1.00 89.81 209 LYS A CA 1
ATOM 1525 C C . LYS A 1 209 ? -3.089 7.663 8.824 1.00 89.81 209 LYS A C 1
ATOM 1527 O O . LYS A 1 209 ? -3.612 7.250 7.794 1.00 89.81 209 LYS A O 1
ATOM 1532 N N . GLY A 1 210 ? -3.532 7.313 10.034 1.00 92.19 210 GLY A N 1
ATOM 1533 C CA . GLY A 1 210 ? -4.679 6.435 10.273 1.00 92.19 210 GLY A CA 1
ATOM 1534 C C . GLY A 1 210 ? -4.380 4.939 10.137 1.00 92.19 210 GLY A C 1
ATOM 1535 O O . GLY A 1 210 ? -5.305 4.130 10.137 1.00 92.19 210 GLY A O 1
ATOM 1536 N N . ARG A 1 211 ? -3.110 4.532 10.029 1.00 89.19 211 ARG A N 1
ATOM 1537 C CA . ARG A 1 211 ? -2.735 3.111 9.953 1.00 89.19 211 ARG A CA 1
ATOM 1538 C C . ARG A 1 211 ? -2.685 2.516 11.348 1.00 89.19 211 ARG A C 1
ATOM 1540 O O . ARG A 1 211 ? -2.112 3.133 12.239 1.00 89.19 211 ARG A O 1
ATOM 1547 N N . VAL A 1 212 ? -3.224 1.314 11.528 1.00 91.88 212 VAL A N 1
ATOM 1548 C CA . VAL A 1 212 ? -3.167 0.599 12.811 1.00 91.88 212 VAL A CA 1
ATOM 1549 C C . VAL A 1 212 ? -1.713 0.253 13.154 1.00 91.88 212 VAL A C 1
ATOM 1551 O O . VAL A 1 212 ? -1.035 -0.423 12.385 1.00 91.88 212 VAL A O 1
ATOM 1554 N N . THR A 1 213 ? -1.243 0.715 14.311 1.00 90.81 213 THR A N 1
ATOM 1555 C CA . THR A 1 213 ? 0.116 0.496 14.844 1.00 90.81 213 THR A CA 1
ATOM 1556 C C . THR A 1 213 ? 0.142 -0.399 16.077 1.00 90.81 213 THR A C 1
ATOM 1558 O O . THR A 1 213 ? 1.210 -0.778 16.548 1.00 90.81 213 THR A O 1
ATOM 1561 N N . GLY A 1 214 ? -1.029 -0.729 16.613 1.00 91.25 214 GLY A N 1
ATOM 1562 C CA . GLY A 1 214 ? -1.170 -1.558 17.794 1.00 91.25 214 GLY A CA 1
ATOM 1563 C C . GLY A 1 214 ? -2.633 -1.851 18.076 1.00 91.25 214 GLY A C 1
ATOM 1564 O O . GLY A 1 214 ? -3.536 -1.177 17.576 1.00 91.25 214 GLY A O 1
ATOM 1565 N N . GLY A 1 215 ? -2.867 -2.875 18.885 1.00 92.69 215 GLY A N 1
ATOM 1566 C CA . GLY A 1 215 ? -4.199 -3.244 19.324 1.00 92.69 215 GLY A CA 1
ATOM 1567 C C . GLY A 1 215 ? -4.166 -3.819 20.729 1.00 92.69 215 GLY A C 1
ATOM 1568 O O . GLY A 1 215 ? -3.201 -4.468 21.137 1.00 92.69 215 GLY A O 1
ATOM 1569 N N . THR A 1 216 ? -5.237 -3.585 21.474 1.00 93.50 216 THR A N 1
ATOM 1570 C CA . THR A 1 216 ? -5.450 -4.150 22.805 1.00 93.50 216 THR A CA 1
ATOM 1571 C C . THR A 1 216 ? -6.837 -4.781 22.886 1.00 93.50 216 THR A C 1
ATOM 1573 O O . THR A 1 216 ? -7.731 -4.507 22.082 1.00 93.50 216 THR A O 1
ATOM 1576 N N . ASN A 1 217 ? -7.024 -5.658 23.871 1.00 95.12 217 ASN A N 1
ATOM 1577 C CA . ASN A 1 217 ? -8.311 -6.278 24.177 1.00 95.12 217 ASN A CA 1
ATOM 1578 C C . ASN A 1 217 ? -8.739 -5.926 25.604 1.00 95.12 217 ASN A C 1
ATOM 1580 O O . ASN A 1 217 ? -8.705 -6.800 26.473 1.00 95.12 217 ASN A O 1
ATOM 1584 N N . PRO A 1 218 ? -9.113 -4.661 25.881 1.00 96.31 218 PRO A N 1
ATOM 1585 C CA . PRO A 1 218 ? -9.487 -4.269 27.226 1.00 96.31 218 PRO A CA 1
ATOM 1586 C C . PRO A 1 218 ? -10.707 -5.053 27.719 1.00 96.31 218 PRO A C 1
ATOM 1588 O O . PRO A 1 218 ? -11.643 -5.356 26.970 1.00 96.31 218 PRO A O 1
ATOM 1591 N N . THR A 1 219 ? -10.698 -5.379 29.004 1.00 95.56 219 THR A N 1
ATOM 1592 C CA . THR A 1 219 ? -11.812 -6.038 29.703 1.00 95.56 219 THR A CA 1
ATOM 1593 C C . THR A 1 219 ? -12.468 -5.122 30.735 1.00 95.56 219 THR A C 1
ATOM 1595 O O . THR A 1 219 ? -13.445 -5.515 31.362 1.00 95.56 219 THR A O 1
ATOM 1598 N N . THR A 1 220 ? -11.961 -3.897 30.895 1.00 92.69 220 THR A N 1
ATOM 1599 C CA . THR A 1 220 ? -12.452 -2.897 31.849 1.00 92.69 220 THR A CA 1
ATOM 1600 C C . THR A 1 220 ? -12.784 -1.590 31.136 1.00 92.69 220 THR A C 1
ATOM 1602 O O . THR A 1 220 ? -12.168 -1.257 30.125 1.00 92.69 220 THR A O 1
ATOM 1605 N N . LEU A 1 221 ? -13.725 -0.825 31.693 1.00 91.50 221 LEU A N 1
ATOM 1606 C CA . LEU A 1 221 ? -14.113 0.507 31.205 1.00 91.50 221 LEU A CA 1
ATOM 1607 C C . LEU A 1 221 ? -12.910 1.456 31.122 1.00 91.50 221 LEU A C 1
ATOM 1609 O O . LEU A 1 221 ? -12.684 2.077 30.087 1.00 91.50 221 LEU A O 1
ATOM 1613 N N . ALA A 1 222 ? -12.083 1.473 32.175 1.00 90.69 222 ALA A N 1
ATOM 1614 C CA . ALA A 1 222 ? -10.844 2.246 32.211 1.00 90.69 222 ALA A CA 1
ATOM 1615 C C . ALA A 1 222 ? -9.886 1.860 31.072 1.00 90.69 222 ALA A C 1
ATOM 1617 O O . ALA A 1 222 ? -9.266 2.729 30.469 1.00 90.69 222 ALA A O 1
ATOM 1618 N N . GLY A 1 223 ? -9.805 0.572 30.723 1.00 93.06 223 GLY A N 1
ATOM 1619 C CA . GLY A 1 223 ? -8.987 0.112 29.604 1.00 93.06 223 GLY A CA 1
ATOM 1620 C C . GLY A 1 223 ? -9.516 0.532 28.224 1.00 93.06 223 GLY A C 1
ATOM 1621 O O . GLY A 1 223 ? -8.727 0.632 27.291 1.00 93.06 223 GLY A O 1
ATOM 1622 N N . TYR A 1 224 ? -10.815 0.818 28.090 1.00 93.25 224 TYR A N 1
ATOM 1623 C CA . TYR A 1 224 ? -11.384 1.476 26.903 1.00 93.25 224 TYR A CA 1
ATOM 1624 C C . TYR A 1 224 ? -11.279 3.008 26.951 1.00 93.25 224 TYR A C 1
ATOM 1626 O O . TYR A 1 224 ? -11.623 3.662 25.972 1.00 93.25 224 TYR A O 1
ATOM 1634 N N . GLY A 1 225 ? -10.834 3.590 28.070 1.00 92.69 225 GLY A N 1
ATOM 1635 C CA . GLY A 1 225 ? -10.840 5.039 28.284 1.00 92.69 225 GLY A CA 1
ATOM 1636 C C . GLY A 1 225 ? -12.235 5.630 28.510 1.00 92.69 225 GLY A C 1
ATOM 1637 O O . GLY A 1 225 ? -12.405 6.838 28.392 1.00 92.69 225 GLY A O 1
ATOM 1638 N N . ILE A 1 226 ? -13.232 4.801 28.830 1.00 92.00 226 ILE A N 1
ATOM 1639 C CA . ILE A 1 226 ? -14.599 5.257 29.106 1.00 92.00 226 ILE A CA 1
ATOM 1640 C C . ILE A 1 226 ? -14.625 5.841 30.523 1.00 92.00 226 ILE A C 1
ATOM 1642 O O . ILE A 1 226 ? -14.430 5.111 31.498 1.00 92.00 226 ILE A O 1
ATOM 1646 N N . THR A 1 227 ? -14.848 7.151 30.638 1.00 90.38 227 THR A N 1
ATOM 1647 C CA . THR A 1 227 ? -14.863 7.896 31.913 1.00 90.38 227 THR A CA 1
ATOM 1648 C C . THR A 1 227 ? -16.267 8.246 32.401 1.00 90.38 227 THR A C 1
ATOM 1650 O O . THR A 1 227 ? -16.440 8.618 33.557 1.00 90.38 227 THR A O 1
ATOM 1653 N N . ASP A 1 228 ? -17.269 8.092 31.543 1.00 87.25 228 ASP A N 1
ATOM 1654 C CA . ASP A 1 228 ? -18.676 8.435 31.756 1.00 87.25 228 ASP A CA 1
ATOM 1655 C C . ASP A 1 228 ? -19.575 7.192 31.838 1.00 87.25 228 ASP A C 1
ATOM 1657 O O . ASP A 1 228 ? -20.793 7.263 31.667 1.00 87.25 228 ASP A O 1
ATOM 1661 N N . ALA A 1 229 ? -18.978 6.032 32.112 1.00 87.25 229 ALA A N 1
ATOM 1662 C CA . ALA A 1 229 ? -19.721 4.798 32.283 1.00 87.25 229 ALA A CA 1
ATOM 1663 C C . ALA A 1 229 ? -20.703 4.916 33.455 1.00 87.25 229 ALA A C 1
ATOM 1665 O O . ALA A 1 229 ? -20.323 5.319 34.557 1.00 87.25 229 ALA A O 1
ATOM 1666 N N . ALA A 1 230 ? -21.948 4.485 33.245 1.00 81.94 230 ALA A N 1
ATOM 1667 C CA . ALA A 1 230 ? -22.881 4.309 34.349 1.00 81.94 230 ALA A CA 1
ATOM 1668 C C . ALA A 1 230 ? -22.275 3.317 35.371 1.00 81.94 230 ALA A C 1
ATOM 1670 O O . ALA A 1 230 ? -21.824 2.237 34.973 1.00 81.94 230 ALA A O 1
ATOM 1671 N N . PRO A 1 231 ? -22.212 3.663 36.669 1.00 75.00 231 PRO A N 1
ATOM 1672 C CA . PRO A 1 231 ? -21.536 2.837 37.664 1.00 75.00 231 PRO A CA 1
ATOM 1673 C C . PRO A 1 231 ? -22.218 1.471 37.823 1.00 75.00 231 PRO A C 1
ATOM 1675 O O . PRO A 1 231 ? -23.439 1.373 37.914 1.00 75.00 231 PRO A O 1
ATOM 1678 N N . THR A 1 232 ? -21.414 0.402 37.885 1.00 69.00 232 THR A N 1
ATOM 1679 C CA . THR A 1 232 ? -21.890 -0.987 38.041 1.00 69.00 232 THR A CA 1
ATOM 1680 C C . THR A 1 232 ? -22.538 -1.227 39.404 1.00 69.00 232 THR A C 1
ATOM 1682 O O . THR A 1 232 ? -23.419 -2.072 39.543 1.00 69.00 232 THR A O 1
ATOM 1685 N N . SER A 1 233 ? -22.111 -0.476 40.422 1.00 60.88 233 SER A N 1
ATOM 1686 C CA . SER A 1 233 ? -22.876 -0.326 41.651 1.00 60.88 233 SER A CA 1
ATOM 1687 C C . SER A 1 233 ? -24.023 0.635 41.367 1.00 60.88 233 SER A C 1
ATOM 1689 O O . SER A 1 233 ? -23.790 1.839 41.226 1.00 60.88 233 SER A O 1
ATOM 1691 N N . HIS A 1 234 ? -25.251 0.117 41.307 1.00 58.34 234 HIS A N 1
ATOM 1692 C CA . HIS A 1 234 ? -26.431 0.966 41.416 1.00 58.34 234 HIS A CA 1
ATOM 1693 C C . HIS A 1 234 ? -26.209 1.866 42.633 1.00 58.34 234 HIS A C 1
ATOM 1695 O O . HIS A 1 234 ? -25.889 1.375 43.722 1.00 58.34 234 HIS A O 1
ATOM 1701 N N . VAL A 1 235 ? -26.293 3.180 42.439 1.00 55.03 235 VAL A N 1
ATOM 1702 C CA . VAL A 1 235 ? -26.314 4.122 43.555 1.00 55.03 235 VAL A CA 1
ATOM 1703 C C . VAL A 1 235 ? -27.444 3.631 44.464 1.00 55.03 235 VAL A C 1
ATOM 1705 O O . VAL A 1 235 ? -28.584 3.469 44.037 1.00 55.03 235 VAL A O 1
ATOM 1708 N N . GLY A 1 236 ? -27.077 3.175 45.653 1.00 57.44 236 GLY A N 1
ATOM 1709 C CA . GLY A 1 236 ? -27.813 2.101 46.331 1.00 57.44 236 GLY A CA 1
ATOM 1710 C C . GLY A 1 236 ? -27.176 1.715 47.655 1.00 57.44 236 GLY A C 1
ATOM 1711 O O . GLY A 1 236 ? -27.858 1.477 48.641 1.00 57.44 236 GLY A O 1
ATOM 1712 N N . SER A 1 237 ? -25.842 1.724 47.689 1.00 49.41 237 SER A N 1
ATOM 1713 C CA . SER A 1 237 ? -25.054 1.412 48.882 1.00 49.41 237 SER A CA 1
ATOM 1714 C C . SER A 1 237 ? -24.228 2.619 49.347 1.00 49.41 237 SER A C 1
ATOM 1716 O O . SER A 1 237 ? -23.009 2.528 49.462 1.00 49.41 237 SER A O 1
ATOM 1718 N N . GLY A 1 238 ? -24.883 3.768 49.566 1.00 55.06 238 GLY A N 1
ATOM 1719 C CA . GLY A 1 238 ? -24.277 4.932 50.240 1.00 55.06 238 GLY A CA 1
ATOM 1720 C C . GLY A 1 238 ? -23.360 5.832 49.396 1.00 55.06 238 GLY A C 1
ATOM 1721 O O . GLY A 1 238 ? -22.538 6.556 49.947 1.00 55.06 238 GLY A O 1
ATOM 1722 N N . GLY A 1 239 ? -23.463 5.800 48.064 1.00 54.16 239 GLY A N 1
ATOM 1723 C CA . GLY A 1 239 ? -22.787 6.777 47.199 1.00 54.16 239 GLY A CA 1
ATOM 1724 C C . GLY A 1 239 ? -23.547 8.108 47.140 1.00 54.16 239 GLY A C 1
ATOM 1725 O O . GLY A 1 239 ? -24.774 8.105 47.128 1.00 54.16 239 GLY A O 1
ATOM 1726 N N . ALA A 1 240 ? -22.832 9.231 47.015 1.00 53.88 240 ALA A N 1
ATOM 1727 C CA . ALA A 1 240 ? -23.353 10.610 47.056 1.00 53.88 240 ALA A CA 1
ATOM 1728 C C . ALA A 1 240 ? -24.419 10.992 45.997 1.00 53.88 240 ALA A C 1
ATOM 1730 O O . ALA A 1 240 ? -24.811 12.153 45.915 1.00 53.88 240 ALA A O 1
ATOM 1731 N N . ALA A 1 241 ? -24.878 10.054 45.167 1.00 60.34 241 ALA A N 1
ATOM 1732 C CA . ALA A 1 241 ? -25.904 10.299 44.157 1.00 60.34 241 ALA A CA 1
ATOM 1733 C C . ALA A 1 241 ? -27.345 10.092 44.675 1.00 60.34 241 ALA A C 1
ATOM 1735 O O . ALA A 1 241 ? -28.276 10.610 44.060 1.00 60.34 241 ALA A O 1
ATOM 1736 N N . HIS A 1 242 ? -27.542 9.424 45.821 1.00 62.72 242 HIS A N 1
ATOM 1737 C CA . HIS A 1 242 ? -28.812 9.442 46.558 1.00 62.72 242 HIS A CA 1
ATOM 1738 C C . HIS A 1 242 ? -28.530 9.862 47.998 1.00 62.72 242 HIS A C 1
ATOM 1740 O O . 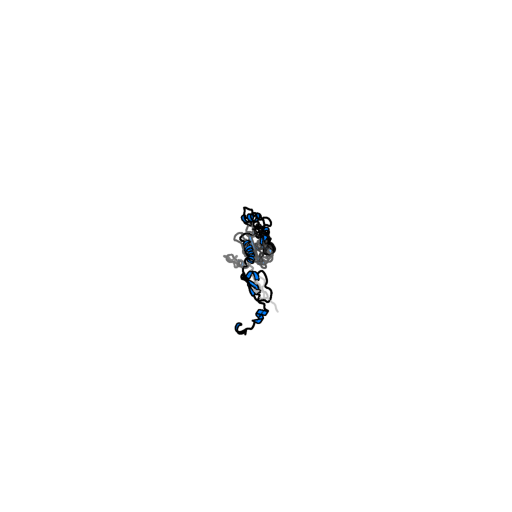HIS A 1 242 ? -27.763 9.202 48.693 1.00 62.72 242 HIS A O 1
ATOM 1746 N N . ALA A 1 243 ? -29.098 10.993 48.416 1.00 67.56 243 ALA A N 1
ATOM 1747 C CA . ALA A 1 243 ? -28.943 11.489 49.777 1.00 67.56 243 ALA A CA 1
ATOM 1748 C C . ALA A 1 243 ? -29.534 10.495 50.791 1.00 67.56 243 ALA A C 1
ATOM 1750 O O . ALA A 1 243 ? -30.493 9.780 50.482 1.00 67.56 243 ALA A O 1
ATOM 1751 N N . ASP A 1 244 ? -28.976 10.467 52.003 1.00 77.94 244 ASP A N 1
ATOM 1752 C CA . ASP A 1 244 ? -29.567 9.724 53.116 1.00 77.94 244 ASP A CA 1
ATOM 1753 C C . ASP A 1 244 ? -31.016 10.174 53.340 1.00 77.94 244 ASP A C 1
ATOM 1755 O O . ASP A 1 244 ? -31.332 11.365 53.260 1.00 77.94 244 ASP A O 1
ATOM 1759 N N . VAL A 1 245 ? -31.896 9.220 53.659 1.00 87.56 245 VAL A N 1
ATOM 1760 C CA . VAL A 1 245 ? -33.269 9.547 54.055 1.00 87.56 245 VAL A CA 1
ATOM 1761 C C . VAL A 1 245 ? -33.237 10.379 55.336 1.00 87.56 245 VAL A C 1
ATOM 1763 O O . VAL A 1 245 ? -32.659 9.980 56.352 1.00 87.56 245 VAL A O 1
ATOM 1766 N N . THR A 1 246 ? -33.886 11.535 55.302 1.00 88.81 246 THR A N 1
ATOM 1767 C CA . THR A 1 246 ? -34.098 12.364 56.490 1.00 88.81 246 THR A CA 1
ATOM 1768 C C . THR A 1 246 ? -35.561 12.283 56.911 1.00 88.81 246 THR A C 1
ATOM 1770 O O . THR A 1 246 ? -36.388 11.648 56.259 1.00 88.81 246 THR A O 1
ATOM 1773 N N . THR A 1 247 ? -35.921 12.939 58.010 1.00 90.50 247 THR A N 1
ATOM 1774 C CA . THR A 1 247 ? -37.328 13.054 58.419 1.00 90.50 247 THR A CA 1
ATOM 1775 C C . THR A 1 247 ? -38.160 13.936 57.479 1.00 90.50 247 THR A C 1
ATOM 1777 O O . THR A 1 247 ? -39.377 14.004 57.638 1.00 90.50 247 THR A O 1
ATOM 1780 N N . THR A 1 248 ? -37.534 14.605 56.500 1.00 89.06 248 THR A N 1
ATOM 1781 C CA . THR A 1 248 ? -38.190 15.544 55.573 1.00 89.06 248 THR A CA 1
ATOM 1782 C C . THR A 1 248 ? -37.844 15.339 54.094 1.00 89.06 248 THR A C 1
ATOM 1784 O O . THR A 1 248 ? -38.465 15.978 53.248 1.00 89.06 248 THR A O 1
ATOM 1787 N N . VAL A 1 249 ? -36.886 14.468 53.759 1.00 87.31 249 VAL A N 1
ATOM 1788 C CA . VAL A 1 249 ? -36.441 14.188 52.384 1.00 87.31 249 VAL A CA 1
ATOM 1789 C C . VAL A 1 249 ? -36.411 12.680 52.159 1.00 87.31 249 VAL A C 1
ATOM 1791 O O . VAL A 1 249 ? -35.783 11.950 52.929 1.00 87.31 249 VAL A O 1
ATOM 1794 N N . ASP A 1 250 ? -37.089 12.229 51.103 1.00 84.94 250 ASP A N 1
ATOM 1795 C CA . ASP A 1 250 ? -37.107 10.825 50.692 1.00 84.94 250 ASP A CA 1
ATOM 1796 C C . ASP 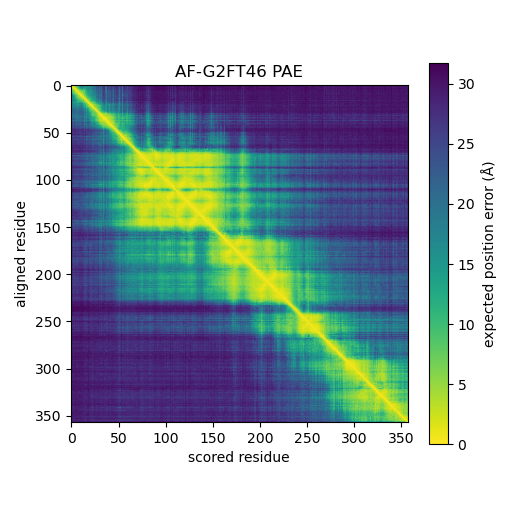A 1 250 ? -35.705 10.365 50.255 1.00 84.94 250 ASP A C 1
ATOM 1798 O O . ASP A 1 250 ? -34.998 11.074 49.537 1.00 84.94 250 ASP A O 1
ATOM 1802 N N . GLY A 1 251 ? -35.321 9.160 50.679 1.00 82.06 251 GLY A N 1
ATOM 1803 C CA . GLY A 1 251 ? -34.116 8.458 50.224 1.00 82.06 251 GLY A CA 1
ATOM 1804 C C . GLY A 1 251 ? -34.497 7.100 49.633 1.00 82.06 251 GLY A C 1
ATOM 1805 O O . GLY A 1 251 ? -35.390 7.010 48.795 1.00 82.06 251 GLY A O 1
ATOM 1806 N N . PHE A 1 252 ? -33.883 6.010 50.106 1.00 80.25 252 PHE A N 1
ATOM 1807 C CA . PHE A 1 252 ? -34.322 4.645 49.749 1.00 80.25 252 PHE A CA 1
ATOM 1808 C C . PHE A 1 252 ? -35.670 4.240 50.359 1.00 80.25 252 PHE A C 1
ATOM 1810 O O . PHE A 1 252 ? -36.307 3.301 49.891 1.00 80.25 252 PHE A O 1
ATOM 1817 N N . MET A 1 253 ? -36.104 4.951 51.395 1.00 86.19 253 MET A N 1
ATOM 1818 C CA . MET A 1 253 ? -37.449 4.876 51.953 1.00 86.19 253 MET A CA 1
ATOM 1819 C C . MET A 1 253 ? -38.013 6.292 52.061 1.00 86.19 253 MET A C 1
ATOM 1821 O O . MET A 1 253 ? -37.252 7.264 52.096 1.00 86.19 253 MET A O 1
ATOM 1825 N N . ILE A 1 254 ? -39.336 6.412 52.101 1.00 89.88 254 ILE A N 1
ATOM 1826 C CA . ILE A 1 254 ? -39.993 7.715 52.203 1.00 89.88 254 ILE A CA 1
ATOM 1827 C C . ILE A 1 254 ? -39.753 8.334 53.586 1.00 89.88 254 ILE A C 1
ATOM 1829 O O . ILE A 1 254 ? -39.723 7.633 54.603 1.00 89.88 254 ILE A O 1
ATOM 1833 N N . ALA A 1 255 ? -39.617 9.658 53.641 1.00 91.06 255 ALA A N 1
ATOM 1834 C CA . ALA A 1 255 ? -39.332 10.414 54.860 1.00 91.06 255 ALA A CA 1
ATOM 1835 C C . ALA A 1 255 ? -40.351 10.125 55.975 1.00 91.06 255 ALA A C 1
ATOM 1837 O O . ALA A 1 255 ? -40.010 10.043 57.155 1.00 91.06 255 ALA A O 1
ATOM 1838 N N . THR A 1 256 ? -41.609 9.889 55.596 1.00 90.94 256 THR A N 1
ATOM 1839 C CA . THR A 1 256 ? -42.683 9.552 56.541 1.00 90.94 256 THR A CA 1
ATOM 1840 C C . THR A 1 256 ? -42.467 8.215 57.251 1.00 90.94 256 THR A C 1
ATOM 1842 O O . THR A 1 256 ? -42.816 8.093 58.424 1.00 90.94 256 THR A O 1
ATOM 1845 N N . ASP A 1 257 ? -41.848 7.227 56.603 1.00 92.44 257 ASP A N 1
ATOM 1846 C CA . ASP A 1 257 ? -41.522 5.949 57.238 1.00 92.44 257 ASP A CA 1
ATOM 1847 C C . ASP A 1 257 ? -40.286 6.069 58.140 1.00 92.44 257 ASP A C 1
ATOM 1849 O O . ASP A 1 257 ? -40.250 5.449 59.202 1.00 92.44 257 ASP A O 1
ATOM 1853 N N . LYS A 1 258 ? -39.326 6.947 57.811 1.00 91.56 258 LYS A N 1
ATOM 1854 C CA . LYS A 1 258 ? -38.210 7.292 58.714 1.00 91.56 258 LYS A CA 1
ATOM 1855 C C . LYS A 1 258 ? -38.708 7.914 60.012 1.00 91.56 258 LYS A C 1
ATOM 1857 O O . LYS A 1 258 ? -38.275 7.496 61.078 1.00 91.56 258 LYS A O 1
ATOM 1862 N N . VAL A 1 259 ? -39.663 8.842 59.930 1.00 91.62 259 VAL A N 1
ATOM 1863 C CA . VAL A 1 259 ? -40.301 9.443 61.114 1.00 91.62 259 VAL A CA 1
ATOM 1864 C C . VAL A 1 259 ? -40.980 8.379 61.979 1.00 91.62 259 VAL A C 1
ATOM 1866 O O . VAL A 1 259 ? -40.841 8.409 63.201 1.00 91.62 259 VAL A O 1
ATOM 1869 N N . LYS A 1 260 ? -41.685 7.416 61.367 1.00 88.88 260 LYS A N 1
ATOM 1870 C CA . LYS A 1 260 ? -42.302 6.307 62.113 1.00 88.88 260 LYS A CA 1
ATOM 1871 C C . LYS A 1 260 ? -41.254 5.458 62.825 1.00 88.88 260 LYS A C 1
ATOM 1873 O O . LYS A 1 260 ? -41.441 5.153 63.995 1.00 88.88 260 LYS A O 1
ATOM 1878 N N . LEU A 1 261 ? -40.172 5.089 62.138 1.00 87.88 261 LEU A N 1
ATOM 1879 C CA . LEU A 1 261 ? -39.117 4.243 62.699 1.00 87.88 261 LEU A CA 1
ATOM 1880 C C . LEU A 1 261 ? -38.313 4.955 63.797 1.00 87.88 261 LEU A C 1
ATOM 1882 O O . LEU A 1 261 ? -38.011 4.331 64.808 1.00 87.88 261 LEU A O 1
ATOM 1886 N N . ASP A 1 262 ? -38.031 6.252 63.648 1.00 86.69 262 ASP A N 1
ATOM 1887 C CA . ASP A 1 262 ? -37.336 7.059 64.665 1.00 86.69 262 ASP A CA 1
ATOM 1888 C C . ASP A 1 262 ? -38.146 7.196 65.963 1.00 86.69 262 ASP A C 1
ATOM 1890 O O . ASP A 1 262 ? -37.579 7.355 67.043 1.00 86.69 262 ASP A O 1
ATOM 1894 N N . GLY A 1 263 ? -39.478 7.124 65.865 1.00 83.81 263 GLY A N 1
ATOM 1895 C CA . GLY A 1 263 ? -40.382 7.136 67.014 1.00 83.81 263 GLY A CA 1
ATOM 1896 C C . GLY A 1 263 ? -40.468 5.806 67.771 1.00 83.81 263 GLY A C 1
ATOM 1897 O O . GLY A 1 263 ? -41.030 5.770 68.867 1.00 83.81 263 GLY A O 1
ATOM 1898 N N . ILE A 1 264 ? -39.929 4.710 67.225 1.00 85.31 264 ILE A N 1
ATOM 1899 C CA . ILE A 1 264 ? -39.931 3.395 67.874 1.00 85.31 264 ILE A CA 1
ATOM 1900 C C . ILE A 1 264 ? -38.708 3.312 68.792 1.00 85.31 264 ILE A C 1
ATOM 1902 O O . ILE A 1 264 ? -37.570 3.224 68.335 1.00 85.31 264 ILE A O 1
ATOM 1906 N N . ALA A 1 265 ? -38.934 3.317 70.109 1.00 77.06 265 ALA A N 1
ATOM 1907 C CA . ALA A 1 265 ? -37.864 3.115 71.084 1.00 77.06 265 ALA A CA 1
ATOM 1908 C C . ALA A 1 265 ? -37.160 1.761 70.860 1.00 77.06 265 ALA A C 1
ATOM 1910 O O . ALA A 1 265 ? -37.797 0.771 70.489 1.00 77.06 265 ALA A O 1
ATOM 1911 N N . VAL A 1 266 ? -35.849 1.700 71.118 1.00 72.56 266 VAL A N 1
ATOM 1912 C CA . VAL A 1 266 ? -35.055 0.465 70.986 1.00 72.56 266 VAL A CA 1
ATOM 1913 C C . VAL A 1 266 ? -35.729 -0.669 71.771 1.00 72.56 266 VAL A C 1
ATOM 1915 O O . VAL A 1 266 ? -35.854 -0.596 72.990 1.00 72.56 266 VAL A O 1
ATOM 1918 N N . GLY A 1 267 ? -36.178 -1.712 71.064 1.00 68.81 267 GLY A N 1
ATOM 1919 C CA . GLY A 1 267 ? -36.829 -2.889 71.658 1.00 68.81 267 GLY A CA 1
ATOM 1920 C C . GLY A 1 267 ? -38.357 -2.828 71.810 1.00 68.81 267 GLY A C 1
ATOM 1921 O O . GLY A 1 267 ? -38.934 -3.782 72.329 1.00 68.81 267 GLY A O 1
ATOM 1922 N N . ALA A 1 268 ? -39.041 -1.781 71.332 1.00 70.81 268 ALA A N 1
ATOM 1923 C CA . ALA A 1 268 ? -40.492 -1.606 71.510 1.00 70.81 268 ALA A CA 1
ATOM 1924 C C . ALA A 1 268 ? -41.386 -2.683 70.847 1.00 70.81 268 ALA A C 1
ATOM 1926 O O . ALA A 1 268 ? -42.562 -2.780 71.186 1.00 70.81 268 ALA A O 1
ATOM 1927 N N . ASN A 1 269 ? -40.843 -3.548 69.980 1.00 65.00 269 ASN A N 1
ATOM 1928 C CA . ASN A 1 269 ? -41.589 -4.661 69.372 1.00 65.00 269 ASN A CA 1
ATOM 1929 C C . ASN A 1 269 ? -41.396 -6.006 70.099 1.00 65.00 269 ASN A C 1
ATOM 1931 O O . ASN A 1 269 ? -41.874 -7.032 69.620 1.00 65.00 269 ASN A O 1
ATOM 1935 N N . ASN A 1 270 ? -40.715 -6.039 71.250 1.00 63.62 270 ASN A N 1
ATOM 1936 C CA . ASN A 1 270 ? -40.511 -7.275 72.008 1.00 63.62 270 ASN A CA 1
ATOM 1937 C C . ASN A 1 270 ? -41.685 -7.570 72.962 1.00 63.62 270 ASN A C 1
ATOM 1939 O O . ASN A 1 270 ? -41.494 -7.702 74.172 1.00 63.62 270 ASN A O 1
ATOM 1943 N N . TYR A 1 271 ? -42.912 -7.658 72.434 1.00 72.44 271 TYR A N 1
ATOM 1944 C CA . TYR A 1 271 ? -44.031 -8.220 73.195 1.00 72.44 271 TYR A CA 1
ATOM 1945 C C . TYR A 1 271 ? -43.926 -9.749 73.175 1.00 72.44 271 TYR A C 1
ATOM 1947 O O . TYR A 1 271 ? -44.417 -10.414 72.264 1.00 72.44 271 TYR A O 1
ATOM 1955 N N . ALA A 1 272 ? -43.250 -10.307 74.179 1.00 73.06 272 ALA A N 1
ATOM 1956 C CA . ALA A 1 272 ? -43.294 -11.735 74.456 1.00 73.06 272 ALA A CA 1
ATOM 1957 C C . ALA A 1 272 ? -44.581 -12.034 75.232 1.00 73.06 272 ALA A C 1
ATOM 1959 O O . ALA A 1 272 ? -44.734 -11.636 76.388 1.00 73.06 272 ALA A O 1
ATOM 1960 N N . HIS A 1 273 ? -45.528 -12.699 74.576 1.00 75.88 273 HIS A N 1
ATOM 1961 C CA . HIS A 1 273 ? -46.750 -13.144 75.230 1.00 75.88 273 HIS A CA 1
ATOM 1962 C C . HIS A 1 273 ? -46.409 -14.230 76.268 1.00 75.88 273 HIS A C 1
ATOM 1964 O O . HIS A 1 273 ? -45.642 -15.137 75.947 1.00 75.88 273 HIS A O 1
ATOM 1970 N N . PRO A 1 274 ? -46.937 -14.170 77.503 1.00 78.94 274 PRO A N 1
ATOM 1971 C CA . PRO A 1 274 ? -46.612 -15.160 78.525 1.00 78.94 274 PRO A CA 1
ATOM 1972 C C . PRO A 1 274 ? -47.228 -16.531 78.197 1.00 78.94 274 PRO A C 1
ATOM 1974 O O . PRO A 1 274 ? -48.321 -16.603 77.635 1.00 78.94 274 PRO A O 1
ATOM 1977 N N . ASP A 1 275 ? -46.564 -17.617 78.610 1.00 82.88 275 ASP A N 1
ATOM 1978 C CA . ASP A 1 275 ? -47.057 -18.997 78.435 1.00 82.88 275 ASP A CA 1
ATOM 1979 C C . ASP A 1 275 ? -48.323 -19.292 79.266 1.00 82.88 275 ASP A C 1
ATOM 1981 O O . ASP A 1 275 ? -49.052 -20.245 78.996 1.00 82.88 275 ASP A O 1
ATOM 1985 N N . THR A 1 276 ? -48.603 -18.476 80.290 1.00 76.38 276 THR A N 1
ATOM 1986 C CA . THR A 1 276 ? -49.824 -18.557 81.105 1.00 76.38 276 THR A CA 1
ATOM 1987 C C . THR A 1 276 ? -50.328 -17.170 81.498 1.00 76.38 276 THR A C 1
ATOM 1989 O O . THR A 1 276 ? -49.548 -16.239 81.705 1.00 76.38 276 THR A O 1
ATOM 1992 N N . HIS A 1 277 ? -51.648 -17.035 81.642 1.00 77.81 277 HIS A N 1
ATOM 1993 C CA . HIS A 1 277 ? -52.285 -15.814 82.132 1.00 77.81 277 HIS A CA 1
ATOM 1994 C C . HIS A 1 277 ? -52.760 -16.005 83.573 1.00 77.81 277 HIS A C 1
ATOM 1996 O O . HIS A 1 277 ? -53.702 -16.773 83.794 1.00 77.81 277 HIS A O 1
ATOM 2002 N N . PRO A 1 278 ? -52.179 -15.307 84.567 1.00 78.06 278 PRO A N 1
ATOM 2003 C CA . PRO A 1 278 ? -52.809 -15.253 85.873 1.00 78.06 278 PRO A CA 1
ATOM 2004 C C . PRO A 1 278 ? -54.149 -14.510 85.732 1.00 78.06 278 PRO A C 1
ATOM 2006 O O . PRO A 1 278 ? -54.203 -13.496 85.034 1.00 78.06 278 PRO A O 1
ATOM 2009 N N . PRO A 1 279 ? -55.228 -14.947 86.407 1.00 68.56 279 PRO A N 1
ATOM 2010 C CA . PRO A 1 279 ? -56.535 -14.283 86.331 1.00 68.56 279 PRO A CA 1
ATOM 2011 C C . PRO A 1 279 ? -56.509 -12.780 86.658 1.00 68.56 279 PRO A C 1
ATOM 2013 O O . PRO A 1 279 ? -57.401 -12.047 86.245 1.00 68.56 279 PRO A O 1
ATOM 2016 N N . SER A 1 280 ? -55.475 -12.314 87.366 1.00 70.69 280 SER A N 1
ATOM 2017 C CA . SER A 1 280 ? -55.236 -10.907 87.696 1.00 70.69 280 SER A CA 1
ATOM 2018 C C . SER A 1 280 ? -54.861 -10.018 86.506 1.00 70.69 280 SER A C 1
ATOM 2020 O O . SER A 1 280 ? -54.932 -8.800 86.641 1.00 70.69 280 SER A O 1
ATOM 2022 N N . ILE A 1 281 ? -54.472 -10.584 85.355 1.00 77.06 281 ILE A N 1
ATOM 2023 C CA . ILE A 1 281 ? -54.181 -9.800 84.141 1.00 77.06 281 ILE A CA 1
ATOM 2024 C C . ILE A 1 281 ? -55.456 -9.212 83.519 1.00 77.06 281 ILE A C 1
ATOM 2026 O O . ILE A 1 281 ? -55.402 -8.218 82.800 1.00 77.06 281 ILE A O 1
ATOM 2030 N N . ILE A 1 282 ? -56.608 -9.821 83.812 1.00 75.38 282 ILE A N 1
ATOM 2031 C CA . ILE A 1 282 ? -57.916 -9.354 83.372 1.00 75.38 282 ILE A CA 1
ATOM 2032 C C . ILE A 1 282 ? -58.488 -8.493 84.495 1.00 75.38 282 ILE A C 1
ATOM 2034 O O . ILE A 1 282 ? -58.843 -9.002 85.560 1.00 75.38 282 ILE A O 1
ATOM 2038 N N . VAL A 1 283 ? -58.598 -7.185 84.254 1.00 73.94 283 VAL A N 1
ATOM 2039 C CA . VAL A 1 283 ? -59.338 -6.285 85.145 1.00 73.94 283 VAL A CA 1
ATOM 2040 C C . VAL A 1 283 ? -60.792 -6.766 85.190 1.00 73.94 283 VAL A C 1
ATOM 2042 O O . VAL A 1 283 ? -61.493 -6.775 84.176 1.00 73.94 283 VAL A O 1
ATOM 2045 N N . GLN A 1 284 ? -61.222 -7.234 86.362 1.00 69.81 284 GLN A N 1
ATOM 2046 C CA . GLN A 1 284 ? -62.569 -7.761 86.569 1.00 69.81 284 GLN A CA 1
ATOM 2047 C C . GLN A 1 284 ? -63.559 -6.593 86.625 1.00 69.81 284 GLN A C 1
ATOM 2049 O O . GLN A 1 284 ? -63.601 -5.857 87.610 1.00 69.81 284 GLN A O 1
ATOM 2054 N N . ASP A 1 285 ? -64.357 -6.432 85.573 1.00 68.75 285 ASP A N 1
ATOM 2055 C CA . ASP A 1 285 ? -65.470 -5.486 85.513 1.00 68.75 285 ASP A CA 1
ATOM 2056 C C . ASP A 1 285 ? -66.808 -6.221 85.315 1.00 68.75 285 ASP A C 1
ATOM 2058 O O . ASP A 1 285 ? -66.873 -7.454 85.292 1.00 68.75 285 ASP A O 1
ATOM 2062 N N . ALA A 1 286 ? -67.900 -5.461 85.204 1.00 64.44 286 ALA A N 1
ATOM 2063 C CA . ALA A 1 286 ? -69.244 -6.012 85.044 1.00 64.44 286 ALA A CA 1
ATOM 2064 C C . ALA A 1 286 ? -69.435 -6.845 83.757 1.00 64.44 286 ALA A C 1
ATOM 2066 O O . ALA A 1 286 ? -70.368 -7.642 83.706 1.00 64.44 286 ALA A O 1
ATOM 2067 N N . SER A 1 287 ? -68.566 -6.693 82.754 1.00 66.25 287 SER A N 1
ATOM 2068 C CA . SER A 1 287 ? -68.624 -7.422 81.480 1.00 66.25 287 SER A CA 1
ATOM 2069 C C . SER A 1 287 ? -67.747 -8.680 81.476 1.00 66.25 287 SER A C 1
ATOM 2071 O O . SER A 1 287 ? -67.973 -9.573 80.663 1.00 66.25 287 SER A O 1
ATOM 2073 N N . ASN A 1 288 ? -66.779 -8.781 82.397 1.00 73.12 288 ASN A N 1
ATOM 2074 C CA . ASN A 1 288 ? -65.716 -9.797 82.355 1.00 73.12 288 ASN A CA 1
ATOM 2075 C C . ASN A 1 288 ? -65.796 -10.842 83.488 1.00 73.12 288 ASN A C 1
ATOM 2077 O O . ASN A 1 288 ? -64.882 -11.654 83.649 1.00 73.12 288 ASN A O 1
ATOM 2081 N N . ARG A 1 289 ? -66.867 -10.833 84.295 1.00 72.12 289 ARG A N 1
ATOM 2082 C CA . ARG A 1 289 ? -66.996 -11.677 85.494 1.00 7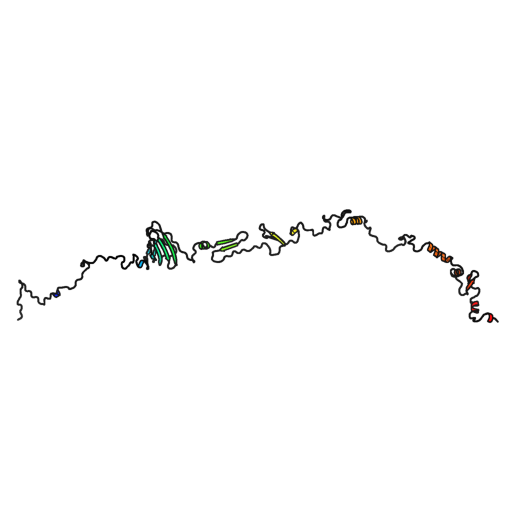2.12 289 ARG A CA 1
ATOM 2083 C C . ARG A 1 289 ? -67.937 -12.869 85.256 1.00 72.12 289 ARG A C 1
ATOM 2085 O O . ARG A 1 289 ? -69.143 -12.690 85.161 1.00 72.12 289 ARG A O 1
ATOM 2092 N N . PHE A 1 290 ? -67.394 -14.093 85.221 1.00 70.94 290 PHE A N 1
ATOM 2093 C CA . PHE A 1 290 ? -68.135 -15.325 84.872 1.00 70.94 290 PHE A CA 1
ATOM 2094 C C . PHE A 1 290 ? -69.233 -15.758 85.865 1.00 70.94 290 PHE A C 1
ATOM 2096 O O . PHE A 1 290 ? -70.120 -16.514 85.483 1.00 70.94 290 PHE A O 1
ATOM 2103 N N . VAL A 1 291 ? -69.183 -15.306 87.122 1.00 77.38 291 VAL A N 1
ATOM 2104 C CA . VAL A 1 291 ? -70.271 -15.441 88.109 1.00 77.38 291 VAL A CA 1
ATOM 2105 C C . VAL A 1 291 ? -70.226 -14.222 89.019 1.00 77.38 291 VAL A C 1
ATOM 2107 O O . VAL A 1 291 ? -69.176 -13.879 89.570 1.00 77.38 291 VAL A O 1
ATOM 2110 N N . THR A 1 292 ? -71.360 -13.562 89.197 1.00 76.81 292 THR A N 1
ATOM 2111 C CA . THR A 1 292 ? -71.492 -12.415 90.086 1.00 76.81 292 THR A CA 1
ATOM 2112 C C . THR A 1 292 ? -71.569 -12.826 91.556 1.00 76.81 292 THR A C 1
ATOM 2114 O O . THR A 1 292 ? -72.041 -13.909 91.905 1.00 76.81 292 THR A O 1
ATOM 2117 N N . ASP A 1 293 ? -71.151 -11.937 92.460 1.00 79.69 293 ASP A N 1
ATOM 2118 C CA . ASP A 1 293 ? -71.312 -12.176 93.904 1.00 79.69 293 ASP A CA 1
ATOM 2119 C C . ASP A 1 293 ? -72.796 -12.322 94.290 1.00 79.69 293 ASP A C 1
ATOM 2121 O O . ASP A 1 293 ? -73.136 -13.058 95.218 1.00 79.69 293 ASP A O 1
ATOM 2125 N N . ALA A 1 294 ? -73.689 -11.684 93.525 1.00 80.12 294 ALA A N 1
ATOM 2126 C CA . ALA A 1 294 ? -75.136 -11.821 93.653 1.00 80.12 294 ALA A CA 1
ATOM 2127 C C . ALA A 1 294 ? -75.622 -13.233 93.278 1.00 80.12 294 ALA A C 1
ATOM 2129 O O . ALA A 1 294 ? -76.386 -13.844 94.030 1.00 80.12 294 ALA A O 1
ATOM 2130 N N . GLU A 1 295 ? -75.144 -13.796 92.165 1.00 87.69 295 GLU A N 1
ATOM 2131 C CA . GLU A 1 295 ? -75.445 -15.179 91.769 1.00 87.69 295 GLU A CA 1
ATOM 2132 C C . GLU A 1 295 ? -74.903 -16.186 92.791 1.00 87.69 295 GLU A C 1
ATOM 2134 O O . GLU A 1 295 ? -75.623 -17.102 93.195 1.00 87.69 295 GLU A O 1
ATOM 2139 N N . ARG A 1 296 ? -73.683 -15.969 93.304 1.00 86.00 296 ARG A N 1
ATOM 2140 C CA . ARG A 1 296 ? -73.090 -16.804 94.363 1.00 86.00 296 ARG A CA 1
ATOM 2141 C C . ARG A 1 296 ? -73.923 -16.786 95.644 1.00 86.00 296 ARG A C 1
ATOM 2143 O O . ARG A 1 296 ? -74.187 -17.833 96.233 1.00 86.00 296 ARG A O 1
ATOM 2150 N N . THR A 1 297 ? -74.369 -15.603 96.054 1.00 85.94 297 THR A N 1
ATOM 2151 C CA . THR A 1 297 ? -75.234 -15.430 97.229 1.00 85.94 297 THR A CA 1
ATOM 2152 C C . THR A 1 297 ? -76.578 -16.131 97.028 1.00 85.94 297 THR A C 1
ATOM 2154 O O . THR A 1 297 ? -77.053 -16.835 97.919 1.00 85.94 297 THR A O 1
ATOM 2157 N N . THR A 1 298 ? -77.150 -16.021 95.826 1.00 89.38 298 THR A N 1
ATOM 2158 C CA . THR A 1 298 ? -78.414 -16.675 95.461 1.00 89.38 298 THR A CA 1
ATOM 2159 C C . THR A 1 298 ? -78.314 -18.198 95.545 1.00 89.38 298 THR A C 1
ATOM 2161 O O . THR A 1 298 ? -79.221 -18.843 96.066 1.00 89.38 298 THR A O 1
ATOM 2164 N N . TRP A 1 299 ? -77.221 -18.801 95.066 1.00 90.19 299 TRP A N 1
ATOM 2165 C CA . TRP A 1 299 ? -77.029 -20.252 95.154 1.00 90.19 299 TRP A CA 1
ATOM 2166 C C . TRP A 1 299 ? -76.878 -20.742 96.594 1.00 90.19 299 TRP A C 1
ATOM 2168 O O . TRP A 1 299 ? -77.544 -21.707 96.970 1.00 90.19 299 TRP A O 1
ATOM 2178 N N . ASN A 1 300 ? -76.092 -20.048 97.418 1.00 87.38 300 ASN A N 1
ATOM 2179 C CA . ASN A 1 300 ? -75.908 -20.409 98.828 1.00 87.38 300 ASN A CA 1
ATOM 2180 C C . ASN A 1 300 ? -77.214 -20.305 99.642 1.00 87.38 300 ASN A C 1
ATOM 2182 O O . ASN A 1 300 ? -77.417 -21.062 100.589 1.00 87.38 300 ASN A O 1
ATOM 2186 N N . GLY A 1 301 ? -78.138 -19.426 99.244 1.00 87.81 301 GLY A N 1
ATOM 2187 C CA . GLY A 1 301 ? -79.453 -19.286 99.876 1.00 87.81 301 GLY A CA 1
ATOM 2188 C C . GLY A 1 301 ? -80.451 -20.415 99.583 1.00 87.81 301 GLY A C 1
ATOM 2189 O O . GLY A 1 301 ? -81.492 -20.483 100.235 1.00 87.81 301 GLY A O 1
ATOM 2190 N N . LYS A 1 302 ? -80.171 -21.322 98.635 1.00 88.50 302 LYS A N 1
ATOM 2191 C CA . LYS A 1 302 ? -81.132 -22.370 98.242 1.00 88.50 302 LYS A CA 1
ATOM 2192 C C . LYS A 1 302 ? -81.305 -23.484 99.282 1.00 88.50 302 LYS A C 1
ATOM 2194 O O . LYS A 1 302 ? -82.402 -24.021 99.386 1.00 88.50 302 LYS A O 1
ATOM 2199 N N . GLN A 1 303 ? -80.278 -23.831 100.064 1.00 84.44 303 GLN A N 1
ATOM 2200 C CA . GLN A 1 303 ? -80.381 -24.905 101.068 1.00 84.44 303 GLN A CA 1
ATOM 2201 C C . GLN A 1 303 ? -81.331 -24.544 102.234 1.00 84.44 303 GLN A C 1
ATOM 2203 O O . GLN A 1 303 ? -82.202 -25.358 102.544 1.00 84.44 303 GLN A O 1
ATOM 2208 N N . PRO A 1 304 ? -81.260 -23.337 102.837 1.00 81.88 304 PRO A N 1
ATOM 2209 C CA . PRO A 1 304 ? -82.245 -22.892 103.829 1.00 81.88 304 PRO A CA 1
ATOM 2210 C C . PRO A 1 304 ? -83.683 -22.775 103.298 1.00 81.88 304 PRO A C 1
ATOM 2212 O O . PRO A 1 304 ? -84.624 -22.801 104.085 1.00 81.88 304 PRO A O 1
ATOM 2215 N N . ALA A 1 305 ? -83.867 -22.643 101.979 1.00 85.75 305 ALA A N 1
ATOM 2216 C CA . ALA A 1 305 ? -85.183 -22.505 101.353 1.00 85.75 305 ALA A CA 1
ATOM 2217 C C . ALA A 1 305 ? -85.952 -23.837 101.207 1.00 85.75 305 ALA A C 1
ATOM 2219 O O . ALA A 1 305 ? -87.121 -23.828 100.819 1.00 85.75 305 ALA A O 1
ATOM 2220 N N . ILE A 1 306 ? -85.335 -24.985 101.512 1.00 86.25 306 ILE A N 1
ATOM 2221 C CA . ILE A 1 306 ? -86.024 -26.284 101.517 1.00 86.25 306 ILE A CA 1
ATOM 2222 C C . ILE A 1 306 ? -86.963 -26.348 102.734 1.00 86.25 306 ILE A C 1
ATOM 2224 O O . ILE A 1 306 ? -86.513 -26.343 103.878 1.00 86.25 306 ILE A O 1
ATOM 2228 N N . THR A 1 307 ? -88.277 -26.447 102.502 1.00 82.50 307 THR A N 1
ATOM 2229 C CA . THR A 1 307 ? -89.314 -26.458 103.557 1.00 82.50 307 THR A CA 1
ATOM 2230 C C . THR A 1 307 ? -90.172 -27.735 103.536 1.00 82.50 307 THR A C 1
ATOM 2232 O O . THR A 1 307 ? -89.988 -28.619 102.697 1.00 82.50 307 THR A O 1
ATOM 2235 N N . GLY A 1 308 ? -91.090 -27.881 104.503 1.00 81.00 308 GLY A N 1
ATOM 2236 C CA . GLY A 1 308 ? -92.015 -29.022 104.591 1.00 81.00 308 GLY A CA 1
ATOM 2237 C C . GLY A 1 308 ? -91.320 -30.372 104.821 1.00 81.00 308 GLY A C 1
ATOM 2238 O O . GLY A 1 308 ? -90.238 -30.434 105.415 1.00 81.00 308 GLY A O 1
ATOM 2239 N N . GLY A 1 309 ? -91.922 -31.466 104.346 1.00 75.50 309 GLY A N 1
ATOM 2240 C CA . GLY A 1 309 ? -91.377 -32.822 104.506 1.00 75.50 309 GLY A CA 1
ATOM 2241 C C . GLY A 1 309 ? -90.083 -33.123 103.749 1.00 75.50 309 GLY A C 1
ATOM 2242 O O . GLY A 1 309 ? -89.389 -34.073 104.103 1.00 75.50 309 GLY A O 1
ATOM 2243 N N . ALA A 1 310 ? -89.690 -32.280 102.789 1.00 81.25 310 ALA A N 1
ATOM 2244 C CA . ALA A 1 310 ? -88.380 -32.373 102.144 1.00 81.25 310 ALA A CA 1
ATOM 2245 C C . ALA A 1 310 ? -87.232 -32.003 103.104 1.00 81.25 310 ALA A C 1
ATOM 2247 O O . ALA A 1 310 ? -86.117 -32.498 102.945 1.00 81.25 310 ALA A O 1
ATOM 2248 N N . SER A 1 311 ? -87.500 -31.196 104.143 1.00 83.88 311 SER A N 1
ATOM 2249 C CA . SER A 1 311 ? -86.476 -30.817 105.128 1.00 83.88 311 SER A CA 1
ATOM 2250 C C . SER A 1 311 ? -85.906 -32.029 105.875 1.00 83.88 311 SER A C 1
ATOM 2252 O O . SER A 1 311 ? -84.694 -32.161 105.976 1.00 83.88 311 SER A O 1
ATOM 2254 N N . THR A 1 312 ? -86.749 -32.975 106.301 1.00 76.69 312 THR A N 1
ATOM 2255 C CA . THR A 1 312 ? -86.339 -34.220 106.985 1.00 76.69 312 THR A CA 1
ATOM 2256 C C . THR A 1 312 ? -85.643 -35.238 106.088 1.00 76.69 312 THR A C 1
ATOM 2258 O O . THR A 1 312 ? -85.190 -36.247 106.600 1.00 76.69 312 THR A O 1
ATOM 2261 N N . ILE A 1 313 ? -85.575 -35.001 104.776 1.00 79.94 313 ILE A N 1
ATOM 2262 C CA . ILE A 1 313 ? -84.807 -35.820 103.825 1.00 79.94 313 ILE A CA 1
ATOM 2263 C C . ILE A 1 313 ? -83.473 -35.133 103.503 1.00 79.94 313 ILE A C 1
ATOM 2265 O O . ILE A 1 313 ? -82.451 -35.793 103.359 1.00 79.94 313 ILE A O 1
ATOM 2269 N N . ALA A 1 314 ? -83.476 -33.801 103.395 1.00 81.31 314 ALA A N 1
ATOM 2270 C CA . ALA A 1 314 ? -82.302 -33.026 103.007 1.00 81.31 314 ALA A CA 1
ATOM 2271 C C . ALA A 1 314 ? -81.321 -32.749 104.161 1.00 81.31 314 ALA A C 1
ATOM 2273 O O . ALA A 1 314 ? -80.141 -32.529 103.896 1.00 81.31 314 ALA A O 1
ATOM 2274 N N . SER A 1 315 ? -81.779 -32.717 105.420 1.00 75.75 315 SER A N 1
ATOM 2275 C CA . SER A 1 315 ? -80.939 -32.325 106.567 1.00 75.75 315 SER A CA 1
ATOM 2276 C C . SER A 1 315 ? -80.764 -33.390 107.652 1.00 75.75 315 SER A C 1
ATOM 2278 O O . SER A 1 315 ? -79.967 -33.200 108.570 1.00 75.75 315 SER A O 1
ATOM 2280 N N . SER A 1 316 ? -81.483 -34.510 107.594 1.00 73.00 316 SER A N 1
ATOM 2281 C CA . SER A 1 316 ? -81.345 -35.628 108.536 1.00 73.00 316 SER A CA 1
ATOM 2282 C C . SER A 1 316 ? -81.752 -36.932 107.861 1.00 73.00 316 SER A C 1
ATOM 2284 O O . SER A 1 316 ? -82.563 -36.923 106.945 1.00 73.00 316 SER A O 1
ATOM 2286 N N . ASN A 1 317 ? -81.205 -38.059 108.310 1.00 70.75 317 ASN A N 1
ATOM 2287 C CA . ASN A 1 317 ? -81.604 -39.369 107.799 1.00 70.75 317 ASN A CA 1
ATOM 2288 C C . ASN A 1 317 ? -82.705 -39.972 108.672 1.00 70.75 317 ASN A C 1
ATOM 2290 O O . ASN A 1 317 ? -82.695 -39.830 109.896 1.00 70.75 317 ASN A O 1
ATOM 2294 N N . LEU A 1 318 ? -83.612 -40.721 108.050 1.00 72.00 318 LEU A N 1
ATOM 2295 C CA . LEU A 1 318 ? -84.526 -41.603 108.770 1.00 72.00 318 LEU A CA 1
ATOM 2296 C C . LEU A 1 318 ? -83.770 -42.862 109.219 1.00 72.00 318 LEU A C 1
ATOM 2298 O O . LEU A 1 318 ? -82.826 -43.302 108.559 1.00 72.00 318 LEU A O 1
ATOM 2302 N N . THR A 1 319 ? -84.168 -43.452 110.346 1.00 67.69 319 THR A N 1
ATOM 2303 C CA . THR A 1 319 ? -83.564 -44.705 110.819 1.00 67.69 319 THR A CA 1
ATOM 2304 C C . THR A 1 319 ? -83.973 -45.873 109.914 1.00 67.69 319 THR A C 1
ATOM 2306 O O . THR A 1 319 ? -85.097 -45.927 109.415 1.00 67.69 319 THR A O 1
ATOM 2309 N N . ALA A 1 320 ? -83.039 -46.792 109.652 1.00 70.62 320 ALA A N 1
ATOM 2310 C CA . ALA A 1 320 ? -83.200 -47.821 108.624 1.00 70.62 320 ALA A CA 1
ATOM 2311 C C . ALA A 1 320 ? -84.372 -48.795 108.889 1.00 70.62 320 ALA A C 1
ATOM 2313 O O . ALA A 1 320 ? -84.692 -49.116 110.035 1.00 70.62 320 ALA A O 1
ATOM 2314 N N . SER A 1 321 ? -84.954 -49.319 107.801 1.00 63.84 321 SER A N 1
ATOM 2315 C CA . SER A 1 321 ? -85.876 -50.472 107.778 1.00 63.84 321 SER A CA 1
ATOM 2316 C C . SER A 1 321 ? -87.186 -50.324 108.573 1.00 63.84 321 SER A C 1
ATOM 2318 O O . SER A 1 321 ? -87.601 -51.241 109.287 1.00 63.84 321 SER A O 1
ATOM 2320 N N . ARG A 1 322 ? -87.875 -49.184 108.432 1.00 66.81 322 ARG A N 1
ATOM 2321 C CA . ARG A 1 322 ? -89.209 -48.930 109.014 1.00 66.81 322 ARG A CA 1
ATOM 2322 C C . ARG A 1 322 ? -90.169 -48.327 107.988 1.00 66.81 322 ARG A C 1
ATOM 2324 O O . ARG A 1 322 ? -89.730 -47.782 106.980 1.00 66.81 322 ARG A O 1
ATOM 2331 N N . ALA A 1 323 ? -91.474 -48.407 108.249 1.00 77.62 323 ALA A N 1
ATOM 2332 C CA . ALA A 1 323 ? -92.456 -47.689 107.440 1.00 77.62 323 ALA A CA 1
ATOM 2333 C C . ALA A 1 323 ? -92.462 -46.191 107.730 1.00 77.62 323 ALA A C 1
ATOM 2335 O O . ALA A 1 323 ? -92.224 -45.750 108.858 1.00 77.62 323 ALA A O 1
ATOM 2336 N N . LEU A 1 324 ? -92.786 -45.433 106.686 1.00 82.56 324 LEU A N 1
ATOM 2337 C CA . LEU A 1 324 ? -92.835 -43.980 106.703 1.00 82.56 324 LEU A CA 1
ATOM 2338 C C . LEU A 1 324 ? -94.278 -43.494 106.814 1.00 82.56 324 LEU A C 1
ATOM 2340 O O . LEU A 1 324 ? -95.177 -44.050 106.183 1.00 82.56 324 LEU A O 1
ATOM 2344 N N . VAL A 1 325 ? -94.475 -42.438 107.598 1.00 82.19 325 VAL A N 1
ATOM 2345 C CA . VAL A 1 325 ? -95.723 -41.666 107.682 1.00 82.19 325 VAL A CA 1
ATOM 2346 C C . VAL A 1 325 ? -95.407 -40.181 107.553 1.00 82.19 325 VAL A C 1
ATOM 2348 O O . VAL A 1 325 ? -94.268 -39.761 107.762 1.00 82.19 325 VAL A O 1
ATOM 2351 N N . SER A 1 326 ? -96.413 -39.374 107.235 1.00 83.44 326 SER A N 1
ATOM 2352 C CA . SER A 1 326 ? -96.344 -37.938 107.494 1.00 83.44 326 SER A CA 1
ATOM 2353 C C . SER A 1 326 ? -96.686 -37.669 108.961 1.00 83.44 326 SER A C 1
ATOM 2355 O O . SER A 1 326 ? -97.733 -38.119 109.430 1.00 83.44 326 SER A O 1
ATOM 2357 N N . ASP A 1 327 ? -95.837 -36.940 109.682 1.00 81.25 327 ASP A N 1
ATOM 2358 C CA . ASP A 1 327 ? -96.158 -36.456 111.023 1.00 81.25 327 ASP A CA 1
ATOM 2359 C C . ASP A 1 327 ? -97.193 -35.317 110.994 1.00 81.25 327 ASP A C 1
ATOM 2361 O O . ASP A 1 327 ? -97.609 -34.837 109.937 1.00 81.25 327 ASP A O 1
ATOM 2365 N N . ALA A 1 328 ? -97.608 -34.860 112.179 1.00 81.81 328 ALA A N 1
ATOM 2366 C CA . ALA A 1 328 ? -98.584 -33.778 112.324 1.00 81.81 328 ALA A CA 1
ATOM 2367 C C . ALA A 1 328 ? -98.100 -32.424 111.764 1.00 81.81 328 ALA A C 1
ATOM 2369 O O . ALA A 1 328 ? -98.910 -31.529 111.541 1.00 81.81 328 ALA A O 1
ATOM 2370 N N . SER A 1 329 ? -96.796 -32.272 111.522 1.00 80.50 329 SER A N 1
ATOM 2371 C CA . SER A 1 329 ? -96.203 -31.097 110.874 1.00 80.50 329 SER A CA 1
ATOM 2372 C C . SER A 1 329 ? -96.033 -31.291 109.360 1.00 80.50 329 SER A C 1
ATOM 2374 O O . SER A 1 329 ? -95.406 -30.460 108.699 1.00 80.50 329 SER A O 1
ATOM 2376 N N . GLY A 1 330 ? -96.563 -32.385 108.798 1.00 78.50 330 GLY A N 1
ATOM 2377 C CA . GLY A 1 330 ? -96.451 -32.730 107.383 1.00 78.50 330 GLY A CA 1
ATOM 2378 C C . GLY A 1 330 ? -95.046 -33.171 106.968 1.00 78.50 330 GLY A C 1
ATOM 2379 O O . GLY A 1 330 ? -94.725 -33.131 105.777 1.00 78.50 330 GLY A O 1
ATOM 2380 N N . LYS A 1 331 ? -94.186 -33.558 107.919 1.00 86.19 331 LYS A N 1
ATOM 2381 C CA . LYS A 1 331 ? -92.837 -34.055 107.633 1.00 86.19 331 LYS A CA 1
ATOM 2382 C C . LYS A 1 331 ? -92.790 -35.569 107.556 1.00 86.19 331 LYS A C 1
ATOM 2384 O O . LYS A 1 331 ? -93.630 -36.251 108.128 1.00 86.19 331 LYS A O 1
ATOM 2389 N N . VAL A 1 332 ? -91.802 -36.105 106.843 1.00 84.75 332 VAL A N 1
ATOM 2390 C CA . VAL A 1 332 ? -91.614 -37.557 106.791 1.00 84.75 332 VAL A CA 1
ATOM 2391 C C . VAL A 1 332 ? -91.033 -38.011 108.125 1.00 84.75 332 VAL A C 1
ATOM 2393 O O . VAL A 1 332 ? -89.961 -37.558 108.523 1.00 84.75 332 VAL A O 1
ATOM 2396 N N . ALA A 1 333 ? -91.737 -38.909 108.803 1.00 80.44 333 ALA A N 1
ATOM 2397 C CA . ALA A 1 333 ? -91.354 -39.438 110.100 1.00 80.44 333 ALA A CA 1
ATOM 2398 C C . ALA A 1 333 ? -91.460 -40.965 110.136 1.00 80.44 333 ALA A C 1
ATOM 2400 O O . ALA A 1 333 ? -92.098 -41.608 109.295 1.00 80.44 333 ALA A O 1
ATOM 2401 N N . VAL A 1 334 ? -90.815 -41.550 111.144 1.00 78.94 334 VAL A N 1
ATOM 2402 C CA . VAL A 1 334 ? -90.911 -42.981 111.428 1.00 78.94 334 VAL A CA 1
ATOM 2403 C C . VAL A 1 334 ? -92.304 -43.275 111.975 1.00 78.94 334 VAL A C 1
ATOM 2405 O O . VAL A 1 334 ? -92.718 -42.681 112.970 1.00 78.94 334 VAL A O 1
ATOM 2408 N N . SER A 1 335 ? -93.017 -44.207 111.341 1.00 81.19 335 SER A N 1
ATOM 2409 C CA . SER A 1 335 ? -94.309 -44.664 111.851 1.00 81.19 335 SER A CA 1
ATOM 2410 C C . SER A 1 335 ? -94.154 -45.313 113.225 1.00 81.19 335 SER A C 1
ATOM 2412 O O . SER A 1 335 ? -93.188 -46.039 113.475 1.00 81.19 335 SER A O 1
ATOM 2414 N N . SER A 1 336 ? -95.139 -45.122 114.104 1.00 76.75 336 SER A N 1
ATOM 2415 C CA . SER A 1 336 ? -95.247 -45.926 115.328 1.00 76.75 336 SER A CA 1
ATOM 2416 C C . SER A 1 336 ? -95.518 -47.406 115.019 1.00 76.75 336 SER A C 1
ATOM 2418 O O . SER A 1 336 ? -95.241 -48.265 115.854 1.00 76.75 336 SER A O 1
ATOM 2420 N N . VAL A 1 337 ? -95.998 -47.716 113.807 1.00 75.81 337 VAL A N 1
ATOM 2421 C CA . VAL A 1 337 ? -96.145 -49.083 113.294 1.00 75.81 337 VAL A CA 1
ATOM 2422 C C . VAL A 1 337 ? -94.773 -49.649 112.917 1.00 75.81 337 VAL A C 1
ATOM 2424 O O . VAL A 1 337 ? -94.047 -49.100 112.087 1.00 75.81 337 VAL A O 1
ATOM 2427 N N . THR A 1 338 ? -94.409 -50.778 113.519 1.00 75.44 338 THR A N 1
ATOM 2428 C CA . THR A 1 338 ? -93.141 -51.478 113.268 1.00 75.44 338 THR A CA 1
ATOM 2429 C C . THR A 1 338 ? -93.176 -52.294 111.972 1.00 75.44 338 THR A C 1
ATOM 2431 O O . THR A 1 338 ? -94.238 -52.718 111.516 1.00 75.44 338 THR A O 1
ATOM 2434 N N . SER A 1 339 ? -92.005 -52.573 111.388 1.00 76.38 339 SER A N 1
ATOM 2435 C CA . SER A 1 339 ? -91.883 -53.455 110.215 1.00 76.38 339 SER A CA 1
ATOM 2436 C C . SER A 1 339 ? -92.427 -54.863 110.479 1.00 76.38 339 SER A C 1
ATOM 2438 O O . SER A 1 339 ? -92.973 -55.472 109.568 1.00 76.38 339 SER A O 1
ATOM 2440 N N . THR A 1 340 ? -92.376 -55.345 111.724 1.00 78.69 340 THR A N 1
ATOM 2441 C CA . THR A 1 340 ? -93.021 -56.597 112.149 1.00 78.69 340 THR A CA 1
ATOM 2442 C C . THR A 1 340 ? -94.545 -56.523 112.051 1.00 78.69 340 THR A C 1
ATOM 2444 O O . THR A 1 340 ? -95.167 -57.432 111.512 1.00 78.69 340 THR A O 1
ATOM 2447 N N . GLN A 1 341 ? -95.158 -55.428 112.514 1.00 79.00 341 GLN A N 1
ATOM 2448 C CA . GLN A 1 341 ? -96.611 -55.234 112.418 1.00 79.00 341 GLN A CA 1
ATOM 2449 C C . GLN A 1 341 ? -97.079 -55.103 110.964 1.00 79.00 341 GLN A C 1
ATOM 2451 O O . GLN A 1 341 ? -98.118 -55.649 110.608 1.00 79.00 341 GLN A O 1
ATOM 2456 N N . LEU A 1 342 ? -96.294 -54.443 110.109 1.00 79.69 342 LEU A N 1
ATOM 2457 C CA . LEU A 1 342 ? -96.530 -54.443 108.661 1.00 79.69 342 LEU A CA 1
ATOM 2458 C C . LEU A 1 342 ? -96.302 -55.817 108.030 1.00 79.69 342 LEU A C 1
ATOM 2460 O O . LEU A 1 342 ? -97.027 -56.201 107.121 1.00 79.69 342 LEU A O 1
ATOM 2464 N N . GLY A 1 343 ? -95.329 -56.574 108.534 1.00 81.94 343 GLY A N 1
ATOM 2465 C CA . GLY A 1 343 ? -95.084 -57.956 108.141 1.00 81.94 343 GLY A CA 1
ATOM 2466 C C . GLY A 1 343 ? -96.285 -58.861 108.413 1.00 81.94 343 GLY A C 1
ATOM 2467 O O . GLY A 1 343 ? -96.622 -59.664 107.553 1.00 81.94 343 GLY A O 1
ATOM 2468 N N . TYR A 1 344 ? -96.984 -58.685 109.541 1.00 81.25 344 TYR A N 1
ATOM 2469 C CA . TYR A 1 344 ? -98.204 -59.448 109.845 1.00 81.25 344 TYR A CA 1
ATOM 2470 C C . TYR A 1 344 ? -99.350 -59.196 108.861 1.00 81.25 344 TYR A C 1
ATOM 2472 O O . TYR A 1 344 ? -100.164 -60.087 108.647 1.00 81.25 344 TYR A O 1
ATOM 2480 N N . VAL A 1 345 ? -99.413 -58.010 108.252 1.00 78.75 345 VAL A N 1
ATOM 2481 C CA . VAL A 1 345 ? -100.407 -57.695 107.208 1.00 78.75 345 VAL A CA 1
ATOM 2482 C C . VAL A 1 345 ? -99.870 -57.913 105.791 1.00 78.75 345 VAL A C 1
ATOM 2484 O O . VAL A 1 345 ? -100.608 -57.779 104.816 1.00 78.75 345 VAL A O 1
ATOM 2487 N N . SER A 1 346 ? -98.592 -58.268 105.654 1.00 79.94 346 SER A N 1
ATOM 2488 C CA . SER A 1 346 ? -97.972 -58.574 104.370 1.00 79.94 346 SER A CA 1
ATOM 2489 C C . SER A 1 346 ? -98.471 -59.924 103.854 1.00 79.94 346 SER A C 1
ATOM 2491 O O . SER A 1 346 ? -98.448 -60.919 104.573 1.00 79.94 346 SER A O 1
ATOM 2493 N N . GLY A 1 347 ? -98.924 -59.970 102.599 1.00 73.94 347 GLY A N 1
ATOM 2494 C CA . GLY A 1 347 ? -99.456 -61.191 101.977 1.00 73.94 347 GLY A CA 1
ATOM 2495 C C . GLY A 1 347 ? -100.941 -61.457 102.241 1.00 73.94 347 GLY A C 1
ATOM 2496 O O . GLY A 1 347 ? -101.478 -62.443 101.741 1.00 73.94 347 GLY A O 1
ATOM 2497 N N . VAL A 1 348 ? -101.630 -60.569 102.964 1.00 81.06 348 VAL A N 1
ATOM 2498 C CA . VAL A 1 348 ? -103.092 -60.589 103.072 1.00 81.06 348 VAL A CA 1
ATOM 2499 C C . VAL A 1 348 ? -103.701 -60.154 101.733 1.00 81.06 348 VAL A C 1
ATOM 2501 O O . VAL A 1 348 ? -103.471 -59.039 101.271 1.00 81.06 348 VAL A O 1
ATOM 2504 N N . THR A 1 349 ? -104.469 -61.037 101.090 1.00 77.25 349 THR A N 1
ATOM 2505 C CA . THR A 1 349 ? -105.037 -60.810 99.744 1.00 77.25 349 THR A CA 1
ATOM 2506 C C . THR A 1 349 ? -106.526 -60.439 99.744 1.00 77.25 349 THR A C 1
ATOM 2508 O O . THR A 1 349 ? -107.065 -60.087 98.696 1.00 77.25 349 THR A O 1
ATOM 2511 N N . SER A 1 350 ? -107.193 -60.476 100.903 1.00 79.06 350 SER A N 1
ATOM 2512 C CA . SER A 1 350 ? -108.604 -60.104 101.100 1.00 79.06 350 SER A CA 1
ATOM 2513 C C . SER A 1 350 ? -108.758 -59.050 102.205 1.00 79.06 350 SER A C 1
ATOM 2515 O O . SER A 1 350 ? -107.826 -58.812 102.966 1.00 79.06 350 SER A O 1
ATOM 2517 N N . ALA A 1 351 ? -109.927 -58.413 102.336 1.00 80.94 351 ALA A N 1
ATOM 2518 C CA . ALA A 1 351 ? -110.141 -57.390 103.366 1.00 80.94 351 ALA A CA 1
ATOM 2519 C C . ALA A 1 351 ? -109.864 -57.934 104.785 1.00 80.94 351 ALA A C 1
ATOM 2521 O O . ALA A 1 351 ? -110.419 -58.961 105.177 1.00 80.94 351 ALA A O 1
ATOM 2522 N N . ILE A 1 352 ? -109.029 -57.225 105.561 1.00 80.50 352 ILE A N 1
ATOM 2523 C CA . ILE A 1 352 ? -108.575 -57.648 106.904 1.00 80.50 352 ILE A CA 1
ATOM 2524 C C . ILE A 1 352 ? -109.737 -57.935 107.858 1.00 80.50 352 ILE A C 1
ATOM 2526 O O . ILE A 1 352 ? -109.661 -58.878 108.639 1.00 80.50 352 ILE A O 1
ATOM 2530 N N . GLN A 1 353 ? -110.829 -57.166 107.772 1.00 78.44 353 GLN A N 1
ATOM 2531 C CA . GLN A 1 353 ? -112.000 -57.365 108.634 1.00 78.44 353 GLN A CA 1
ATOM 2532 C C . GLN A 1 353 ? -112.594 -58.772 108.506 1.00 78.44 353 GLN A C 1
ATOM 2534 O O . GLN A 1 353 ? -113.089 -59.304 109.488 1.00 78.44 353 GLN A O 1
ATOM 2539 N N . THR A 1 354 ? -112.511 -59.403 107.333 1.00 75.19 354 THR A N 1
ATOM 2540 C CA . THR A 1 354 ? -113.056 -60.750 107.109 1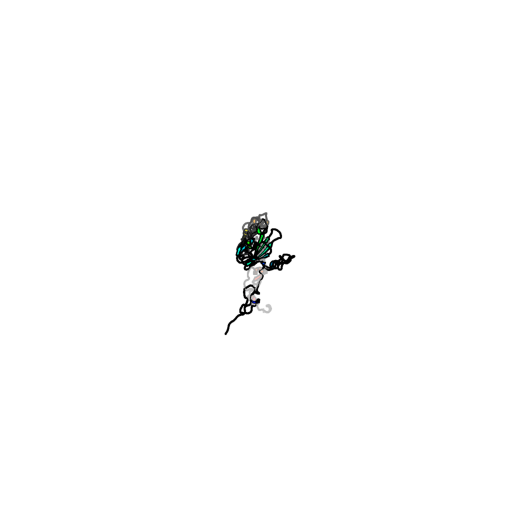.00 75.19 354 THR A CA 1
ATOM 2541 C C . THR A 1 354 ? -112.170 -61.855 107.699 1.00 75.19 354 THR A C 1
ATOM 2543 O O . THR A 1 354 ? -112.618 -62.988 107.830 1.00 75.19 354 THR A O 1
ATOM 2546 N N . GLN A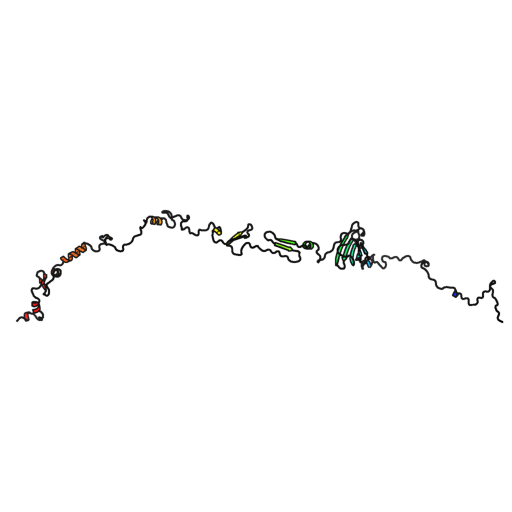 1 355 ? -110.919 -61.553 108.058 1.00 70.69 355 GLN A N 1
ATOM 2547 C CA . GLN A 1 355 ? -109.964 -62.528 108.600 1.00 70.69 355 GLN A CA 1
ATOM 2548 C C . GLN A 1 355 ? -109.937 -62.578 110.136 1.00 70.69 355 GLN A C 1
ATOM 2550 O O . GLN A 1 355 ? -109.228 -63.406 110.702 1.00 70.69 355 GLN A O 1
ATOM 2555 N N . LEU A 1 356 ? -110.693 -61.712 110.813 1.00 74.81 356 LEU A N 1
ATOM 2556 C CA . LEU A 1 356 ? -110.761 -61.634 112.271 1.00 74.81 356 LEU A CA 1
ATOM 2557 C C . LEU A 1 356 ? -112.127 -62.152 112.748 1.00 74.81 356 LEU A C 1
ATOM 2559 O O . LEU A 1 356 ? -113.073 -61.374 112.839 1.00 74.81 356 LEU A O 1
ATOM 2563 N N . ASN A 1 357 ? -112.206 -63.454 113.041 1.00 56.88 357 ASN A N 1
ATOM 2564 C CA . ASN A 1 357 ? -113.299 -64.091 113.788 1.00 56.88 357 ASN A CA 1
ATOM 2565 C C . ASN A 1 357 ? -112.743 -64.709 115.070 1.00 56.88 357 ASN A C 1
ATOM 2567 O O . ASN A 1 357 ? -111.742 -65.454 114.960 1.00 56.88 357 ASN A O 1
#

Secondary structure (DSSP, 8-state):
--------EETTEE---SS---GGGG--------GGG----------SS--TTEETTEEGGGTS---B--SEEETTT--SSEEEE--SEEESSPPSSS--TT-EEEEEE-SSS-EEEEEE-TTT--EEEEEE-BGGGT-SB-BPPPEEEP-TTS--STTHHHHS-EEEEE-SSS-EEEEE-SSS-----------S-SS--SEEEE-TTS-EEEEE---STGGGT-SSPPPSS-TTSS-TTSPPP-SSS-SSS-HHHHHHHHTS-TTTT-----SS--GGGS---TTT-SS-HHHHHHHHTTTTT--TBTHHHHSSPPPSS--EEE-TTSBEEE-SS-HHHHHHHTT--S-GGGG--

Sequence (357 aa):
MKIFGLEFKFNGFNLWHEGNFDPASKASTSHNHVKSQITDFPASLPANGGNADTVDGFHASSLAQNFNEASTVDIDAIVLSGMHRLNATVTGTLPSGISFSWCQLLVIHGAGDTIIQMVTNYSSNRTFIRSGNPTQAGGVGSWTAWKELASTGDNVATATKLQTARTIVLSADATGSATFDGSANATVAVTLASVGTAGTYKSVTTDAKGRVTGGTNPTTLAGYGITDAAPTSHVGSGGAAHADVTTTVDGFMIATDKVKLDGIAVGANNYAHPDTHPPSIIVQDASNRFVTDAERTTWNGKQPAITGGASTIASSNLTASRALVSDASGKVAVSSVTSTQLGYVSGVTSAIQTQLN

Solvent-accessible surface area (backbone atoms only — not comparable to full-atom values): 23073 Å² total; per-residue (Å²): 130,93,82,82,82,89,84,62,67,66,95,85,46,65,82,76,75,99,64,88,90,62,76,76,82,76,63,85,93,78,88,83,83,56,75,90,76,58,91,78,77,81,91,77,81,90,65,90,71,46,62,106,60,37,58,90,84,41,36,68,49,75,79,48,83,40,49,76,41,50,66,63,36,49,62,67,66,64,46,64,61,45,55,32,38,37,27,76,36,67,47,65,90,70,68,83,93,65,74,60,45,56,13,44,33,39,28,48,45,49,102,64,34,46,37,37,41,39,39,33,29,75,87,76,68,51,32,35,38,33,40,31,21,26,57,75,42,71,24,90,53,50,68,48,76,65,41,75,63,72,54,95,90,45,71,79,57,74,51,49,69,26,68,58,59,40,76,48,74,47,69,80,98,50,60,35,58,32,67,44,51,79,88,65,92,70,70,63,71,69,76,84,75,81,57,64,81,90,77,89,59,81,42,74,42,57,49,99,85,68,47,70,60,41,67,44,71,61,91,48,55,70,67,70,68,51,85,80,64,82,65,90,67,62,75,74,83,82,43,94,86,54,62,79,58,36,74,84,38,64,37,99,50,54,14,71,57,48,47,55,56,73,69,52,56,94,69,74,83,72,79,76,79,71,99,68,81,62,76,81,80,53,80,79,44,96,89,67,55,96,70,49,75,66,58,53,51,55,58,67,51,50,69,81,65,54,58,68,33,58,33,48,65,76,77,42,81,77,78,82,88,60,46,76,36,70,43,98,81,54,27,62,36,78,40,94,58,48,50,67,64,53,50,73,58,54,89,66,89,64,68,68,75,81,74,69,127